Protein AF-0000000067236614 (afdb_homodimer)

Solvent-accessible surface area (backbone atoms only — not comparable to full-atom values): 15372 Å² total; per-residue (Å²): 97,71,50,80,50,70,49,79,26,74,25,31,48,69,51,41,41,55,56,67,68,37,45,83,54,34,64,77,44,27,78,29,53,40,44,60,69,72,64,86,72,79,78,45,62,68,39,66,42,36,35,36,41,26,36,70,87,52,90,60,66,47,76,43,67,26,26,29,64,39,62,35,83,87,67,36,32,42,28,33,40,35,52,47,92,83,31,67,75,48,30,26,34,41,38,39,39,36,49,42,75,74,49,85,52,22,19,35,39,42,38,36,32,42,41,42,56,42,51,64,60,40,49,52,49,48,51,54,31,43,51,52,22,51,53,48,40,52,53,20,50,35,51,52,29,51,63,59,122,97,71,50,82,49,69,50,78,28,72,26,31,47,69,52,43,42,55,57,68,69,37,45,82,55,33,64,77,44,28,80,29,54,39,44,61,69,69,63,85,73,80,76,45,63,69,41,66,40,36,35,36,42,27,37,72,87,52,90,61,66,46,76,44,67,26,27,29,64,39,61,34,82,86,67,36,33,42,28,34,38,36,53,47,92,84,30,66,76,48,29,26,35,41,38,38,40,36,50,41,76,74,48,84,52,22,19,34,40,42,39,37,31,42,40,43,56,43,50,65,61,42,49,53,48,47,51,54,31,44,51,51,23,51,52,49,39,52,52,20,49,36,52,54,31,52,62,58,122

Secondary structure (DSSP, 8-state):
-EEEEEEEESS-HHHHHHHHT-GGGGGGT-SSEEE-SPPSSS--TT-B--EEE--TT-SSPEEE-PEEEEEETTTTEEEEEEEETTEEEEEEEEEEEEEEEEETTEEEEEEEEEEES-HHHHHHHHHHHHHHHHHHHHHHHHHHHHH--/-EEEEEEEESS-HHHHHHHHT-GGGGGGT-SSEEE-SPPSSS--TT-B--EEE--TT-SSPEEE--EEEEEETTTTEEEEEEESTT-TTT-EEEEEEEEEEEETTEEEEEEEEEEES-HHHHHHHHHHHHHHHHHHHHHHHHHHHHH--

Radius of gyration: 26.62 Å; Cα contacts (8 Å, |Δi|>4): 635; chains: 2; bounding box: 29×80×50 Å

Sequence (298 aa):
MALRTQIEIEAPIDRVWGVMSDLPNWSNFNSFLKVDPLPAGPLKPGQSLDVSFKPPGAKSATKMQPKVVAFEPGSKELRWRGKLFNTDLFFVGEHFFQLKEMGPKKTLLLHGEDFKGCLVPLLGGMLKDTEKGFLDFNQGLKRAAEQQKMALRTQIEIEAPIDRVWGVMSDLPNWSNFNSFLKVDPLPAGPLKPGQSLDVSFKPPGAKSATKMQPKVVAFEPGSKELRWRGKLFNTDLFFVGEHFFQLKEMGPKKTLLLHGEDFKGCLVPLLGGMLKDTEKGFLDFNQGLKRAAEQQK

Nearest PDB structures (foldseek):
  3nr4-assembly1_B  TM=6.882E-01  e=1.835E-04  Arabidopsis thaliana
  4ryv-assembly1_A  TM=5.231E-01  e=1.179E-04  Lupinus luteus
  6v8l-assembly2_B  TM=5.082E-01  e=3.904E-05  Arachis hypogaea
  6v8h-assembly1_A  TM=5.520E-01  e=2.557E-04  Arachis hypogaea
  6v8j-assembly4_D  TM=5.089E-01  e=5.544E-04  Arachis hypogaea

InterPro domains:
  IPR019587 Polyketide cyclase/dehydrase [PF10604] (4-86)
  IPR023393 START-like domain superfamily [G3DSA:3.30.530.20] (1-147)

Structure (mmCIF, N/CA/C/O backbone):
data_AF-0000000067236614-model_v1
#
loop_
_entity.id
_entity.type
_entity.pdbx_description
1 polymer 'SRPBCC domain-containing protein'
#
loop_
_atom_site.group_PDB
_atom_site.id
_atom_site.type_symbol
_atom_site.label_atom_id
_atom_site.label_alt_id
_atom_site.label_comp_id
_atom_site.label_asym_id
_atom_site.label_entity_id
_atom_site.label_seq_id
_atom_site.pdbx_PDB_ins_code
_atom_site.Cartn_x
_atom_site.Cartn_y
_atom_site.Cartn_z
_atom_site.occupancy
_atom_site.B_iso_or_equiv
_atom_site.auth_seq_id
_atom_site.auth_comp_id
_atom_site.auth_asym_id
_atom_site.auth_atom_id
_atom_site.pdbx_PDB_model_num
ATOM 1 N N . MET A 1 1 ? 0.082 13 -5.785 1 73.75 1 MET A N 1
ATOM 2 C CA . MET A 1 1 ? -1.222 13.234 -5.172 1 73.75 1 MET A CA 1
ATOM 3 C C . MET A 1 1 ? -1.108 14.227 -4.023 1 73.75 1 MET A C 1
ATOM 5 O O . MET A 1 1 ? -0.026 14.422 -3.469 1 73.75 1 MET A O 1
ATOM 9 N N . ALA A 1 2 ? -2.133 15.078 -3.811 1 83.5 2 ALA A N 1
ATOM 10 C CA . ALA A 1 2 ? -2.035 16.109 -2.777 1 83.5 2 ALA A CA 1
ATOM 11 C C . ALA A 1 2 ? -3.375 16.312 -2.074 1 83.5 2 ALA A C 1
ATOM 13 O O . ALA A 1 2 ? -4.434 16.094 -2.672 1 83.5 2 ALA A O 1
ATOM 14 N N . LEU A 1 3 ? -3.285 16.531 -0.832 1 89.06 3 LEU A N 1
ATOM 15 C CA . LEU A 1 3 ? -4.406 17.031 -0.047 1 89.06 3 LEU A CA 1
ATOM 16 C C . LEU A 1 3 ? -4.207 18.5 0.308 1 89.06 3 LEU A C 1
ATOM 18 O O . LEU A 1 3 ? -3.1 18.906 0.661 1 89.06 3 LEU A O 1
ATOM 22 N N . ARG A 1 4 ? -5.211 19.297 0.056 1 95.06 4 ARG A N 1
ATOM 23 C CA . ARG A 1 4 ? -5.18 20.719 0.388 1 95.06 4 ARG A CA 1
ATOM 24 C C . ARG A 1 4 ? -6.438 21.141 1.142 1 95.06 4 ARG A C 1
ATOM 26 O O . ARG A 1 4 ? -7.555 20.859 0.696 1 95.06 4 ARG A O 1
ATOM 33 N N . THR A 1 5 ? -6.254 21.719 2.277 1 96 5 THR A N 1
ATOM 34 C CA . THR A 1 5 ? -7.34 22.312 3.045 1 96 5 THR A CA 1
ATOM 35 C C . THR A 1 5 ? -6.949 23.703 3.531 1 96 5 THR A C 1
ATOM 37 O O . THR A 1 5 ? -5.777 24.094 3.471 1 96 5 THR A O 1
ATOM 40 N N . GLN A 1 6 ? -7.934 24.5 3.896 1 97.75 6 GLN A N 1
ATOM 41 C CA . GLN A 1 6 ? -7.68 25.812 4.492 1 97.75 6 GLN A CA 1
ATOM 42 C C . GLN A 1 6 ? -8.844 26.234 5.383 1 97.75 6 GLN A C 1
ATOM 44 O O . GLN A 1 6 ? -9.953 25.719 5.262 1 97.75 6 GLN A O 1
ATOM 49 N N . ILE A 1 7 ? -8.578 27.125 6.27 1 98 7 ILE A N 1
ATOM 50 C CA . ILE A 1 7 ? -9.625 27.672 7.121 1 98 7 ILE A CA 1
ATOM 51 C C . ILE A 1 7 ? -9.227 29.078 7.578 1 98 7 ILE A C 1
ATOM 53 O O . ILE A 1 7 ? -8.055 29.328 7.867 1 98 7 ILE A O 1
ATOM 57 N N . GLU A 1 8 ? -10.125 29.969 7.59 1 97.88 8 GLU A N 1
ATOM 58 C CA . GLU A 1 8 ? -9.922 31.281 8.172 1 97.88 8 GLU A CA 1
ATOM 59 C C . GLU A 1 8 ? -10.133 31.266 9.688 1 97.88 8 GLU A C 1
ATOM 61 O O . GLU A 1 8 ? -11.078 30.641 10.172 1 97.88 8 GLU A O 1
ATOM 66 N N . ILE A 1 9 ? -9.297 31.922 10.359 1 98.19 9 ILE A N 1
ATOM 67 C CA . ILE A 1 9 ? -9.328 31.984 11.82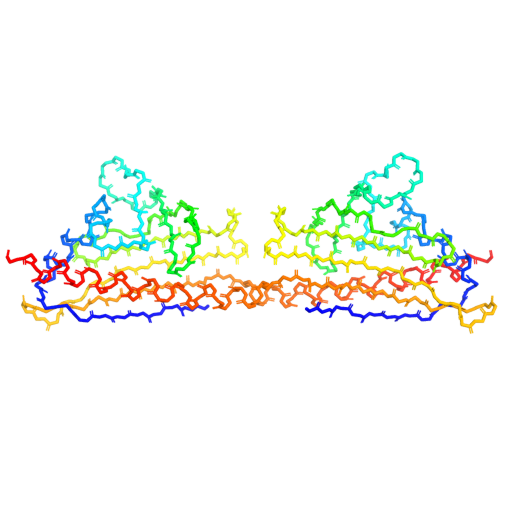 1 98.19 9 ILE A CA 1
ATOM 68 C C . ILE A 1 9 ? -9.422 33.438 12.266 1 98.19 9 ILE A C 1
ATOM 70 O O . ILE A 1 9 ? -8.594 34.281 11.875 1 98.19 9 ILE A O 1
ATOM 74 N N . GLU A 1 10 ? -10.352 33.75 13.117 1 98.12 10 GLU A N 1
ATOM 75 C CA . GLU A 1 10 ? -10.547 35.125 13.609 1 98.12 10 GLU A CA 1
ATOM 76 C C . GLU A 1 10 ? -9.648 35.406 14.805 1 98.12 10 GLU A C 1
ATOM 78 O O . GLU A 1 10 ? -10.141 35.625 15.914 1 98.12 10 GLU A O 1
ATOM 83 N N . ALA A 1 11 ? -8.375 35.438 14.555 1 98.25 11 ALA A N 1
ATOM 84 C CA . ALA A 1 11 ? -7.324 35.75 15.523 1 98.25 11 ALA A CA 1
ATOM 85 C C . ALA A 1 11 ? -6.059 36.219 14.82 1 98.25 11 ALA A C 1
ATOM 87 O O . ALA A 1 11 ? -5.797 35.844 13.68 1 98.25 11 ALA A O 1
ATOM 88 N N . PRO A 1 12 ? -5.309 37.188 15.578 1 97.75 12 PRO A N 1
ATOM 89 C CA . PRO A 1 12 ? -4.039 37.625 14.984 1 97.75 12 PRO A CA 1
ATOM 90 C C . PRO A 1 12 ? -3.09 36.469 14.703 1 97.75 12 PRO A C 1
ATOM 92 O O . PRO A 1 12 ? -3.088 35.469 15.438 1 97.75 12 PRO A O 1
ATOM 95 N N . ILE A 1 13 ? -2.322 36.562 13.648 1 97.75 13 ILE A N 1
ATOM 96 C CA . ILE A 1 13 ? -1.473 35.469 13.156 1 97.75 13 ILE A CA 1
ATOM 97 C C . ILE A 1 13 ? -0.532 35.031 14.273 1 97.75 13 ILE A C 1
ATOM 99 O O . ILE A 1 13 ? -0.218 33.844 14.383 1 97.75 13 ILE A O 1
ATOM 103 N N . ASP A 1 14 ? -0.037 35.969 15.117 1 97.06 14 ASP A N 1
ATOM 104 C CA . ASP A 1 14 ? 0.895 35.594 16.172 1 97.06 14 ASP A CA 1
ATOM 105 C C . ASP A 1 14 ? 0.221 34.688 17.219 1 97.06 14 ASP A C 1
ATOM 107 O O . ASP A 1 14 ? 0.854 33.781 17.766 1 97.06 14 ASP A O 1
ATOM 111 N N . ARG A 1 15 ? -1.036 34.938 17.484 1 97.25 15 ARG A N 1
ATOM 112 C CA . ARG A 1 15 ? -1.778 34.062 18.406 1 97.25 15 ARG A CA 1
ATOM 113 C C . ARG A 1 15 ? -1.987 32.688 17.812 1 97.25 15 ARG A C 1
ATOM 115 O O . ARG A 1 15 ? -1.792 31.672 18.5 1 97.25 15 ARG A O 1
ATOM 122 N N . VAL A 1 16 ? -2.377 32.594 16.562 1 97.94 16 VAL A N 1
ATOM 123 C CA . VAL A 1 16 ? -2.582 31.328 15.891 1 97.94 16 VAL A CA 1
ATOM 124 C C . VAL A 1 16 ? -1.278 30.531 15.883 1 97.94 16 VAL A C 1
ATOM 126 O O . VAL A 1 16 ? -1.269 29.344 16.203 1 97.94 16 VAL A O 1
ATOM 129 N N . TRP A 1 17 ? -0.196 31.188 15.57 1 97.38 17 TRP A N 1
ATOM 130 C CA . TRP A 1 17 ? 1.105 30.531 15.562 1 97.38 17 TRP A CA 1
ATOM 131 C C . TRP A 1 17 ? 1.472 30.031 16.953 1 97.38 17 TRP A C 1
ATOM 133 O O . TRP A 1 17 ? 2.045 28.938 17.094 1 97.38 17 TRP A O 1
ATOM 143 N N . GLY A 1 18 ? 1.215 30.922 17.922 1 95.5 18 GLY A N 1
ATOM 144 C CA . GLY A 1 18 ? 1.491 30.531 19.297 1 95.5 18 GLY A CA 1
ATOM 145 C C . GLY A 1 18 ? 0.853 29.203 19.672 1 95.5 18 GLY A C 1
ATOM 146 O O . GLY A 1 18 ? 1.495 28.344 20.281 1 95.5 18 GLY A O 1
ATOM 147 N N . VAL A 1 19 ? -0.403 29 19.25 1 96.19 19 VAL A N 1
ATOM 148 C CA . VAL A 1 19 ? -1.11 27.75 19.516 1 96.19 19 VAL A CA 1
ATOM 149 C C . VAL A 1 19 ? -0.543 26.625 18.625 1 96.19 19 VAL A C 1
ATOM 151 O O . VAL A 1 19 ? -0.25 25.531 19.125 1 96.19 19 VAL A O 1
ATOM 154 N N . MET A 1 20 ? -0.315 26.891 17.391 1 95.19 20 MET A N 1
ATOM 155 C CA . MET A 1 20 ? 0.09 25.891 16.391 1 95.19 20 MET A CA 1
ATOM 156 C C . MET A 1 20 ? 1.508 25.406 16.672 1 95.19 20 MET A C 1
ATOM 158 O O . MET A 1 20 ? 1.822 24.234 16.422 1 95.19 20 MET A O 1
ATOM 162 N N . SER A 1 21 ? 2.344 26.266 17.172 1 93.19 21 SER A N 1
ATOM 163 C CA . SER A 1 21 ? 3.748 25.922 17.344 1 93.19 21 SER A CA 1
ATOM 164 C C . SER A 1 21 ? 3.98 25.25 18.703 1 93.19 21 SER A C 1
ATOM 166 O O . SER A 1 21 ? 5.078 24.75 18.969 1 93.19 21 SER A O 1
ATOM 168 N N . ASP A 1 22 ? 2.965 25.25 19.531 1 91.5 22 ASP A N 1
ATOM 169 C CA . ASP A 1 22 ? 3.062 24.578 20.812 1 91.5 22 ASP A CA 1
ATOM 170 C C . ASP A 1 22 ? 2.756 23.094 20.688 1 91.5 22 ASP A C 1
ATOM 172 O O . ASP A 1 22 ? 1.743 22.609 21.188 1 91.5 22 ASP A O 1
ATOM 176 N N . LEU A 1 23 ? 3.656 22.344 20.109 1 93.12 23 LEU A N 1
ATOM 177 C CA . LEU A 1 23 ? 3.463 20.969 19.672 1 93.12 23 LEU A CA 1
ATOM 178 C C . LEU A 1 23 ? 3.113 20.062 20.859 1 93.12 23 LEU A C 1
ATOM 180 O O . LEU A 1 23 ? 2.213 19.234 20.75 1 93.12 23 LEU A O 1
ATOM 184 N N . PRO A 1 24 ? 3.725 20.234 22.031 1 90.44 24 PRO A N 1
ATOM 185 C CA . PRO A 1 24 ? 3.408 19.328 23.156 1 90.44 24 PRO A CA 1
ATOM 186 C C . PRO A 1 24 ? 1.953 19.438 23.594 1 90.44 24 PRO A C 1
ATOM 188 O O . PRO A 1 24 ? 1.43 18.516 24.219 1 90.44 24 PRO A O 1
ATOM 191 N N . ASN A 1 25 ? 1.304 20.516 23.234 1 92.81 25 ASN A N 1
ATOM 192 C CA . ASN A 1 25 ? -0.051 20.734 23.719 1 92.81 25 ASN A CA 1
ATOM 193 C C . ASN A 1 25 ? -1.083 20.594 22.609 1 92.81 25 ASN A C 1
ATOM 195 O O . ASN A 1 25 ? -2.221 21.047 22.75 1 92.81 25 ASN A O 1
ATOM 199 N N . TRP A 1 26 ? -0.725 20.016 21.516 1 94.94 26 TRP A N 1
ATOM 200 C CA . TRP A 1 26 ? -1.634 19.828 20.391 1 94.94 26 TRP A CA 1
ATOM 201 C C . TRP A 1 26 ? -2.854 19 20.797 1 94.94 26 TRP A C 1
ATOM 203 O O . TRP A 1 26 ? -3.943 19.188 20.25 1 94.94 26 TRP A O 1
ATOM 213 N N . SER A 1 27 ? -2.736 18.125 21.781 1 93.19 27 SER A N 1
ATOM 214 C CA . SER A 1 27 ? -3.836 17.266 22.203 1 93.19 27 SER A CA 1
ATOM 215 C C . SER A 1 27 ? -4.949 18.078 22.875 1 93.19 27 SER A C 1
ATOM 217 O O . SER A 1 27 ? -6.062 17.578 23.031 1 93.19 27 SER A O 1
ATOM 219 N N . ASN A 1 28 ? -4.609 19.328 23.203 1 94.5 28 ASN A N 1
ATOM 220 C CA . ASN A 1 28 ? -5.609 20.188 23.828 1 94.5 28 ASN A CA 1
ATOM 221 C C . ASN A 1 28 ? -6.703 20.578 22.828 1 94.5 28 ASN A C 1
ATOM 223 O O . ASN A 1 28 ? -7.809 20.938 23.234 1 94.5 28 ASN A O 1
ATOM 227 N N . PHE A 1 29 ? -6.367 20.5 21.578 1 95.38 29 PHE A N 1
ATOM 228 C CA . PHE A 1 29 ? -7.379 21.031 20.672 1 95.38 29 PHE A CA 1
ATOM 229 C C . PHE A 1 29 ? -7.652 20.047 19.547 1 95.38 29 PHE A C 1
ATOM 231 O O . PHE A 1 29 ? -8.539 20.266 18.719 1 95.38 29 PHE A O 1
ATOM 238 N N . ASN A 1 30 ? -6.898 18.969 19.391 1 94.19 30 ASN A N 1
ATOM 239 C CA . ASN A 1 30 ? -7.176 18 18.344 1 94.19 30 ASN A CA 1
ATOM 240 C C . ASN A 1 30 ? -6.824 16.578 18.781 1 94.19 30 ASN A C 1
ATOM 242 O O . ASN A 1 30 ? -6.062 16.391 19.734 1 94.19 30 ASN A O 1
ATOM 246 N N . SER A 1 31 ? -7.422 15.594 18.078 1 92.31 31 SER A N 1
ATOM 247 C CA . SER A 1 31 ? -7.156 14.188 18.375 1 92.31 31 SER A CA 1
ATOM 248 C C . SER A 1 31 ? -6.527 13.484 17.172 1 92.31 31 SER A C 1
ATOM 250 O O . SER A 1 31 ? -6.305 12.266 17.203 1 92.31 31 SER A O 1
ATOM 252 N N . PHE A 1 32 ? -6.191 14.234 16.156 1 95.19 32 PHE A N 1
ATOM 253 C CA . PHE A 1 32 ? -5.691 13.672 14.906 1 95.19 32 PHE A CA 1
ATOM 254 C C . PHE A 1 32 ? -4.172 13.547 14.938 1 95.19 32 PHE A C 1
ATOM 256 O O . PHE A 1 32 ? -3.623 12.516 14.531 1 95.19 32 PHE A O 1
ATOM 263 N N . LEU A 1 33 ? -3.529 14.602 15.398 1 95.5 33 LEU A N 1
ATOM 264 C CA . LEU A 1 33 ? -2.072 14.664 15.422 1 95.5 33 LEU A CA 1
ATOM 265 C C . LEU A 1 33 ? -1.56 14.891 16.844 1 95.5 33 LEU A C 1
ATOM 267 O O . LEU A 1 33 ? -2.084 15.734 17.562 1 95.5 33 LEU A O 1
ATOM 271 N N . LYS A 1 34 ? -0.538 14.109 17.156 1 94.19 34 LYS A N 1
ATOM 272 C CA . LYS A 1 34 ? 0.185 14.289 18.422 1 94.19 34 LYS A CA 1
ATOM 273 C C . LYS A 1 34 ? 1.693 14.219 18.203 1 94.19 34 LYS A C 1
ATOM 275 O O . LYS A 1 34 ? 2.176 13.367 17.438 1 94.19 34 LYS A O 1
ATOM 280 N N . VAL A 1 35 ? 2.338 15.141 18.75 1 93.38 35 VAL A N 1
ATOM 281 C CA . VAL A 1 35 ? 3.797 15.102 18.734 1 93.38 35 VAL A CA 1
ATOM 282 C C . VAL A 1 35 ? 4.309 14.844 20.156 1 93.38 35 VAL A C 1
ATOM 284 O O . VAL A 1 35 ? 4.184 15.695 21.031 1 93.38 35 VAL A O 1
ATOM 287 N N . ASP A 1 36 ? 4.816 13.672 20.344 1 87.88 36 ASP A N 1
ATOM 288 C CA . ASP A 1 36 ? 5.285 13.305 21.672 1 87.88 36 ASP A CA 1
ATOM 289 C C . ASP A 1 36 ? 6.281 12.148 21.609 1 87.88 36 ASP A C 1
ATOM 291 O O . ASP A 1 36 ? 5.988 11.109 21.016 1 87.88 36 ASP A O 1
ATOM 295 N N . PRO A 1 37 ? 7.473 12.219 22.312 1 81.69 37 PRO A N 1
ATOM 296 C CA . PRO A 1 37 ? 8.039 13.375 23 1 81.69 37 PRO A CA 1
ATOM 297 C C . PRO A 1 37 ? 8.547 14.445 22.031 1 81.69 37 PRO A C 1
ATOM 299 O O . PRO A 1 37 ? 8.734 14.164 20.844 1 81.69 37 PRO A O 1
ATOM 302 N N . LEU A 1 38 ? 8.602 15.617 22.531 1 78.56 38 LEU A N 1
ATOM 303 C CA . LEU A 1 38 ? 9.281 16.656 21.766 1 78.56 38 LEU A CA 1
ATOM 304 C C . LEU A 1 38 ? 10.789 16.531 21.891 1 78.56 38 LEU A C 1
ATOM 306 O O . LEU A 1 38 ? 11.297 16.234 22.984 1 78.56 38 LEU A O 1
ATOM 310 N N . PRO A 1 39 ? 11.32 16.797 20.703 1 73.88 39 PRO A N 1
ATOM 311 C CA . PRO A 1 39 ? 12.773 16.859 20.844 1 73.88 39 PRO A CA 1
ATOM 312 C C . PRO A 1 39 ? 13.219 18 21.75 1 73.88 39 PRO A C 1
ATOM 314 O O . PRO A 1 39 ? 12.469 18.953 21.969 1 73.88 39 PRO A O 1
ATOM 317 N N . ALA A 1 40 ? 14.414 17.75 22.359 1 72.75 40 ALA A N 1
ATOM 318 C CA . ALA A 1 40 ? 15.008 18.797 23.203 1 72.75 40 ALA A CA 1
ATOM 319 C C . ALA A 1 40 ? 15.406 20.016 22.375 1 72.75 40 ALA A C 1
ATOM 321 O O . ALA A 1 40 ? 15.953 19.875 21.281 1 72.75 40 ALA A O 1
ATOM 322 N N . GLY A 1 41 ? 15.023 21.219 22.797 1 72.56 41 GLY A N 1
ATOM 323 C CA . GLY A 1 41 ? 15.438 22.453 22.156 1 72.56 41 GLY A CA 1
ATOM 324 C C . GLY A 1 41 ? 14.516 22.891 21.047 1 72.56 41 GLY A C 1
ATOM 325 O O . GLY A 1 41 ? 13.445 22.297 20.844 1 72.56 41 GLY A O 1
ATOM 326 N N . PRO A 1 42 ? 14.938 23.953 20.328 1 78.38 42 PRO A N 1
ATOM 327 C CA . PRO A 1 42 ? 14.133 24.453 19.219 1 78.38 42 PRO A CA 1
ATOM 328 C C . PRO A 1 42 ? 14.133 23.5 18.016 1 78.38 42 PRO A C 1
ATOM 330 O O . PRO A 1 42 ? 15.148 22.859 17.734 1 78.38 42 PRO A O 1
ATOM 333 N N . LEU A 1 43 ? 12.984 23.406 17.391 1 86.44 43 LEU A N 1
ATOM 334 C CA . LEU A 1 43 ? 12.891 22.547 16.219 1 86.44 43 LEU A CA 1
ATOM 335 C C . LEU A 1 43 ? 13.734 23.094 15.078 1 86.44 43 LEU A C 1
ATOM 337 O O . LEU A 1 43 ? 13.734 24.297 14.82 1 86.44 43 LEU A O 1
ATOM 341 N N . LYS A 1 44 ? 14.539 22.234 14.531 1 88.12 44 LYS A N 1
ATOM 342 C CA . LYS A 1 44 ? 15.398 22.594 13.398 1 88.12 44 LYS A CA 1
ATOM 343 C C . LYS A 1 44 ? 15.188 21.656 12.227 1 88.12 44 LYS A C 1
ATOM 345 O O . LYS A 1 44 ? 14.867 20.469 12.414 1 88.12 44 LYS A O 1
ATOM 350 N N . PRO A 1 45 ? 15.391 22.266 11.039 1 91.75 45 PRO A N 1
ATOM 351 C CA . PRO A 1 45 ? 15.336 21.375 9.875 1 91.75 45 PRO A CA 1
ATOM 352 C C . PRO A 1 45 ? 16.25 20.156 10.023 1 91.75 45 PRO A C 1
ATOM 354 O O . PRO A 1 45 ? 17.359 20.281 10.531 1 91.75 45 PRO A O 1
ATOM 357 N N . GLY A 1 46 ? 15.68 19.031 9.641 1 91.62 46 GLY A N 1
ATOM 358 C CA . GLY A 1 46 ? 16.438 17.797 9.719 1 91.62 46 GLY A CA 1
ATOM 359 C C . GLY A 1 46 ? 16.156 17 10.969 1 91.62 46 GLY A C 1
ATOM 360 O O . GLY A 1 46 ? 16.453 15.797 11.016 1 91.62 46 GLY A O 1
ATOM 361 N N . GLN A 1 47 ? 15.648 17.625 11.945 1 91.25 47 GLN A N 1
ATOM 362 C CA . GLN A 1 47 ? 15.344 16.938 13.203 1 91.25 47 GLN A CA 1
ATOM 363 C C . GLN A 1 47 ? 14.164 15.984 13.039 1 91.25 47 GLN A C 1
ATOM 365 O O . GLN A 1 47 ? 13.195 16.297 12.352 1 91.25 47 GLN A O 1
ATOM 370 N N . SER A 1 48 ? 14.305 14.836 13.742 1 91.62 48 SER A N 1
ATOM 371 C CA . SER A 1 48 ? 13.203 13.875 13.727 1 91.62 48 SER A CA 1
ATOM 372 C C . SER A 1 48 ? 12.156 14.219 14.781 1 91.62 48 SER A C 1
ATOM 374 O O . SER A 1 48 ? 12.5 14.617 15.898 1 91.62 48 SER A O 1
ATOM 376 N N . LEU A 1 49 ? 10.922 14.062 14.352 1 93.06 49 LEU A N 1
ATOM 377 C CA . LEU A 1 49 ? 9.812 14.188 15.289 1 93.06 49 LEU A CA 1
ATOM 378 C C . LEU A 1 49 ? 9.156 12.828 15.539 1 93.06 49 LEU A C 1
ATOM 380 O O . LEU A 1 49 ? 9.227 11.938 14.695 1 93.06 49 LEU A O 1
ATOM 384 N N . ASP A 1 50 ? 8.656 12.648 16.734 1 92.38 50 ASP A N 1
ATOM 385 C CA . ASP A 1 50 ? 7.77 11.523 17.016 1 92.38 50 ASP A CA 1
ATOM 386 C C . ASP A 1 50 ? 6.301 11.945 16.906 1 92.38 50 ASP A C 1
ATOM 388 O O . ASP A 1 50 ? 5.777 12.625 17.781 1 92.38 50 ASP A O 1
ATOM 392 N N . VAL A 1 51 ? 5.703 11.484 15.797 1 92.44 51 VAL A N 1
ATOM 393 C CA . VAL A 1 51 ? 4.344 11.938 15.508 1 92.44 51 VAL A CA 1
ATOM 394 C C . VAL A 1 51 ? 3.393 10.742 15.508 1 92.44 51 VAL A C 1
ATOM 396 O O . VAL A 1 51 ? 3.723 9.68 14.977 1 92.44 51 VAL A O 1
ATOM 399 N N . SER A 1 52 ? 2.303 10.906 16.172 1 91.75 52 SER A N 1
ATOM 400 C CA . SER A 1 52 ? 1.195 9.961 16.078 1 91.75 52 SER A CA 1
ATOM 401 C C . SER A 1 52 ? 0.048 10.523 15.25 1 91.75 52 SER A C 1
ATOM 403 O O . SER A 1 52 ? -0.384 11.656 15.469 1 91.75 52 SER A O 1
ATOM 405 N N . PHE A 1 53 ? -0.363 9.766 14.289 1 88.81 53 PHE A N 1
ATOM 406 C CA . PHE A 1 53 ? -1.48 10.086 13.414 1 88.81 53 PHE A CA 1
ATOM 407 C C . PHE A 1 53 ? -2.668 9.172 13.688 1 88.81 53 PHE A C 1
ATOM 409 O O . PHE A 1 53 ? -2.535 7.945 13.648 1 88.81 53 PHE A O 1
ATOM 416 N N . LYS A 1 54 ? -3.85 9.766 13.93 1 90.25 54 LYS A N 1
ATOM 417 C CA . LYS A 1 54 ? -5.059 8.969 14.141 1 90.25 54 LYS A CA 1
ATOM 418 C C . LYS A 1 54 ? -6.258 9.594 13.43 1 90.25 54 LYS A C 1
ATOM 420 O O . LYS A 1 54 ? -6.98 10.406 14.016 1 90.25 54 LYS A O 1
ATOM 425 N N . PRO A 1 55 ? -6.395 9.164 12.172 1 85.56 55 PRO A N 1
ATOM 426 C CA . PRO A 1 55 ? -7.586 9.656 11.469 1 85.56 55 PRO A CA 1
ATOM 427 C C . PRO A 1 55 ? -8.883 9.312 12.195 1 85.56 55 PRO A C 1
ATOM 429 O O . PRO A 1 55 ? -8.922 8.344 12.969 1 85.56 55 PRO A O 1
ATOM 432 N N . PRO A 1 56 ? -9.875 10.203 11.922 1 83.81 56 PRO A N 1
ATOM 433 C CA . PRO A 1 56 ? -11.156 9.906 12.562 1 83.81 56 PRO A CA 1
ATOM 434 C C . PRO A 1 56 ? -11.672 8.508 12.242 1 83.81 56 PRO A C 1
ATOM 436 O O . PRO A 1 56 ? -11.617 8.078 11.086 1 83.81 56 PRO A O 1
ATOM 439 N N . GLY A 1 57 ? -12.039 7.715 13.234 1 77.06 57 GLY A N 1
ATOM 440 C CA . GLY A 1 57 ? -12.602 6.387 13.031 1 77.06 57 GLY A CA 1
ATOM 441 C C . GLY A 1 57 ? -11.57 5.281 13.141 1 77.06 57 GLY A C 1
ATOM 442 O O . GLY A 1 57 ? -11.922 4.102 13.227 1 77.06 57 GLY A O 1
ATOM 443 N N . ALA A 1 58 ? -10.328 5.695 13.062 1 79.19 58 ALA A N 1
ATOM 444 C CA . ALA A 1 58 ? -9.281 4.688 13.195 1 79.19 58 ALA A CA 1
ATOM 445 C C . ALA A 1 58 ? -9.25 4.109 14.609 1 79.19 58 ALA A C 1
ATOM 447 O O . ALA A 1 58 ? -9.461 4.828 15.586 1 79.19 58 ALA A O 1
ATOM 448 N N . LYS A 1 59 ? -8.969 2.812 14.641 1 78.06 59 LYS A N 1
ATOM 449 C CA . LYS A 1 59 ? -8.914 2.131 15.93 1 78.06 59 LYS A CA 1
ATOM 450 C C . LYS A 1 59 ? -7.621 2.465 16.672 1 78.06 59 LYS A C 1
ATOM 452 O O . LYS A 1 59 ? -7.602 2.531 17.906 1 78.06 59 LYS A O 1
ATOM 457 N N . SER A 1 60 ? -6.605 2.584 15.992 1 84.75 60 SER A N 1
ATOM 458 C CA . SER A 1 60 ? -5.301 2.867 16.578 1 84.75 60 SER A CA 1
ATOM 459 C C . SER A 1 60 ? -4.559 3.943 15.797 1 84.75 60 SER A C 1
ATOM 461 O O . SER A 1 60 ? -4.879 4.199 14.633 1 84.75 60 SER A O 1
ATOM 463 N N . ALA A 1 61 ? -3.67 4.59 16.578 1 86.25 61 ALA A N 1
ATOM 464 C CA . ALA A 1 61 ? -2.838 5.605 15.93 1 86.25 61 ALA A CA 1
ATOM 465 C C . ALA A 1 61 ? -1.661 4.969 15.195 1 86.25 61 ALA A C 1
ATOM 467 O O . ALA A 1 61 ? -1.209 3.881 15.562 1 86.25 61 ALA A O 1
ATOM 468 N N . THR A 1 62 ? -1.295 5.562 14.125 1 81.5 62 THR A N 1
ATOM 469 C CA . THR A 1 62 ? -0.062 5.223 13.43 1 81.5 62 THR A CA 1
ATOM 470 C C . THR A 1 62 ? 1.079 6.137 13.859 1 81.5 62 THR A C 1
ATOM 472 O O . THR A 1 62 ? 0.926 7.359 13.883 1 81.5 62 THR A O 1
ATOM 475 N N . LYS A 1 63 ? 2.143 5.566 14.281 1 87.06 63 LYS A N 1
ATOM 476 C CA . LYS A 1 63 ? 3.307 6.352 14.688 1 87.06 63 LYS A CA 1
ATOM 477 C C . LYS A 1 63 ? 4.305 6.484 13.539 1 87.06 63 LYS A C 1
ATOM 479 O O . LYS A 1 63 ? 4.516 5.539 12.781 1 87.06 63 LYS A O 1
ATOM 484 N N . MET A 1 64 ? 4.855 7.641 13.445 1 86.31 64 MET A N 1
ATOM 485 C CA . MET A 1 64 ? 5.883 7.906 12.438 1 86.31 64 MET A CA 1
ATOM 486 C C . MET A 1 64 ? 6.953 8.844 12.984 1 86.31 64 MET A C 1
ATOM 488 O O . MET A 1 64 ? 6.742 9.5 14.008 1 86.31 64 MET A O 1
ATOM 492 N N . GLN A 1 65 ? 8.078 8.867 12.25 1 90.62 65 GLN A N 1
ATOM 493 C CA . GLN A 1 65 ? 9.164 9.766 12.633 1 90.62 65 GLN A CA 1
ATOM 494 C C . GLN A 1 65 ? 9.594 10.648 11.469 1 90.62 65 GLN A C 1
ATOM 496 O O . GLN A 1 65 ? 10.695 10.492 10.945 1 90.62 65 GLN A O 1
ATOM 501 N N . PRO A 1 66 ? 8.766 11.555 11.188 1 92.5 66 PRO A N 1
ATOM 502 C CA . PRO A 1 66 ? 9.133 12.453 10.094 1 92.5 66 PRO A CA 1
ATOM 503 C C . PRO A 1 66 ? 10.266 13.406 10.461 1 92.5 66 PRO A C 1
ATOM 505 O O . PRO A 1 66 ? 10.594 13.547 11.641 1 92.5 66 PRO A O 1
ATOM 508 N N . LYS A 1 67 ? 10.852 13.969 9.438 1 93 67 LYS A N 1
ATOM 509 C CA . LYS A 1 67 ? 11.891 14.977 9.625 1 93 67 LYS A CA 1
ATOM 510 C C . LYS A 1 67 ? 11.359 16.375 9.352 1 93 67 LYS A C 1
ATOM 512 O O . LYS A 1 67 ? 10.648 16.594 8.367 1 93 67 LYS A O 1
ATOM 517 N N . VAL A 1 68 ? 11.781 17.234 10.203 1 94.94 68 VAL A N 1
ATOM 518 C CA . VAL A 1 68 ? 11.398 18.625 10.023 1 94.94 68 VAL A CA 1
ATOM 519 C C . VAL A 1 68 ? 12.047 19.188 8.758 1 94.94 68 VAL A C 1
ATOM 521 O O . VAL A 1 68 ? 13.242 19 8.531 1 94.94 68 VAL A O 1
ATOM 524 N N . VAL A 1 69 ? 11.266 19.781 7.922 1 96 69 VAL A N 1
ATOM 525 C CA . VAL A 1 69 ? 11.75 20.453 6.727 1 96 69 VAL A CA 1
ATOM 526 C C . VAL A 1 69 ? 11.836 21.953 6.98 1 96 69 VAL A C 1
ATOM 528 O O . VAL A 1 69 ? 12.812 22.609 6.598 1 96 69 VAL A O 1
ATOM 531 N N . ALA A 1 70 ? 10.797 22.438 7.688 1 95.06 70 ALA A N 1
ATOM 532 C CA . ALA A 1 70 ? 10.742 23.859 8.039 1 95.06 70 ALA A CA 1
ATOM 533 C C . ALA A 1 70 ? 10 24.062 9.359 1 95.06 70 ALA A C 1
ATOM 535 O O . ALA A 1 70 ? 8.961 23.438 9.602 1 95.06 70 ALA A O 1
ATOM 536 N N . PHE A 1 71 ? 10.555 24.75 10.203 1 93.12 71 PHE A N 1
ATOM 537 C CA . PHE A 1 71 ? 9.93 25.375 11.367 1 93.12 71 PHE A CA 1
ATOM 538 C C . PHE A 1 71 ? 10.336 26.828 11.492 1 93.12 71 PHE A C 1
ATOM 540 O O . PHE A 1 71 ? 11.398 27.141 12.039 1 93.12 71 PHE A O 1
ATOM 547 N N . GLU A 1 72 ? 9.508 27.688 11 1 90.88 72 GLU A N 1
ATOM 548 C CA . GLU A 1 72 ? 9.875 29.094 10.844 1 90.88 72 GLU A CA 1
ATOM 549 C C . GLU A 1 72 ? 8.891 30.016 11.555 1 90.88 72 GLU A C 1
ATOM 551 O O . GLU A 1 72 ? 7.844 30.359 11.008 1 90.88 72 GLU A O 1
ATOM 556 N N . PRO A 1 73 ? 9.289 30.453 12.695 1 87.81 73 PRO A N 1
ATOM 557 C CA . PRO A 1 73 ? 8.406 31.391 13.398 1 87.81 73 PRO A CA 1
ATOM 558 C C . PRO A 1 73 ? 8.156 32.656 12.602 1 87.81 73 PRO A C 1
ATOM 560 O O . PRO A 1 73 ? 7.105 33.281 12.75 1 87.81 73 PRO A O 1
ATOM 563 N N . GLY A 1 74 ? 9.055 33.062 11.812 1 87.75 74 GLY A N 1
ATOM 564 C CA . GLY A 1 74 ? 8.906 34.281 11 1 87.75 74 GLY A CA 1
ATOM 565 C C . GLY A 1 74 ? 7.863 34.125 9.914 1 87.75 74 GLY A C 1
ATOM 566 O O . GLY A 1 74 ? 6.934 34.938 9.828 1 87.75 74 GLY A O 1
ATOM 567 N N . SER A 1 75 ? 7.957 33.094 9.164 1 88.62 75 SER A N 1
ATOM 568 C CA . SER A 1 75 ? 7.023 32.844 8.062 1 88.62 75 SER A CA 1
ATOM 569 C C . SER A 1 75 ? 5.824 32.031 8.523 1 88.62 75 SER A C 1
ATOM 571 O O . SER A 1 75 ? 4.887 31.812 7.746 1 88.62 75 SER A O 1
ATOM 573 N N . LYS A 1 76 ? 5.77 31.672 9.742 1 95.19 76 LYS A N 1
ATOM 574 C CA . LYS A 1 76 ? 4.684 30.922 10.367 1 95.19 76 LYS A CA 1
ATOM 575 C C . LYS A 1 76 ? 4.371 29.656 9.586 1 95.19 76 LYS A C 1
ATOM 577 O O . LYS A 1 76 ? 3.234 29.438 9.156 1 95.19 76 LYS A O 1
ATOM 582 N N . GLU A 1 77 ? 5.426 28.844 9.438 1 96.56 77 GLU A N 1
ATOM 583 C CA . GLU A 1 77 ? 5.289 27.594 8.695 1 96.56 77 GLU A CA 1
ATOM 584 C C . GLU A 1 77 ? 5.895 26.422 9.469 1 96.56 77 GLU A C 1
ATOM 586 O O . GLU A 1 77 ? 6.969 26.562 10.062 1 96.56 77 GLU A O 1
ATOM 591 N N . LEU A 1 78 ? 5.195 25.375 9.547 1 96.31 78 LEU A N 1
ATOM 592 C CA . LEU A 1 78 ? 5.691 24.062 9.953 1 96.31 78 LEU A CA 1
ATOM 593 C C . LEU A 1 78 ? 5.547 23.047 8.82 1 96.31 78 LEU A C 1
ATOM 595 O O . LEU A 1 78 ? 4.477 22.938 8.219 1 96.31 78 LEU A O 1
ATOM 599 N N . ARG A 1 79 ? 6.605 22.406 8.406 1 96.62 79 ARG A N 1
ATOM 600 C CA . ARG A 1 79 ? 6.633 21.391 7.352 1 96.62 79 ARG A CA 1
ATOM 601 C C . ARG A 1 79 ? 7.504 20.203 7.75 1 96.62 79 ARG A C 1
ATOM 603 O O . ARG A 1 79 ? 8.602 20.391 8.281 1 96.62 79 ARG A O 1
ATOM 610 N N . TRP A 1 80 ? 7 19.047 7.559 1 95.69 80 TRP A N 1
ATOM 611 C CA . TRP A 1 80 ? 7.797 17.859 7.809 1 95.69 80 TRP A CA 1
ATOM 612 C C . TRP A 1 80 ? 7.633 16.844 6.684 1 95.69 80 TRP A C 1
ATOM 614 O O . TRP A 1 80 ? 6.715 16.953 5.867 1 95.69 80 TRP A O 1
ATOM 624 N N . ARG A 1 81 ? 8.562 16 6.57 1 93.06 81 ARG A N 1
ATOM 625 C CA . ARG A 1 81 ? 8.594 14.945 5.555 1 93.06 81 ARG A CA 1
ATOM 626 C C . ARG A 1 81 ? 8.711 13.57 6.199 1 93.06 81 ARG A C 1
ATOM 628 O O . ARG A 1 81 ? 9.594 13.344 7.031 1 93.06 81 ARG A O 1
ATOM 635 N N . GLY A 1 82 ? 7.734 12.766 5.887 1 88.81 82 GLY A N 1
ATOM 636 C CA . GLY A 1 82 ? 7.742 11.414 6.422 1 88.81 82 GLY A CA 1
ATOM 637 C C . GLY A 1 82 ? 7.516 10.352 5.367 1 88.81 82 GLY A C 1
ATOM 638 O O . GLY A 1 82 ? 7.16 10.664 4.23 1 88.81 82 GLY A O 1
ATOM 639 N N . LYS A 1 83 ? 7.859 9.086 5.734 1 77.25 83 LYS A N 1
ATOM 640 C CA . LYS A 1 83 ? 7.688 7.918 4.879 1 77.25 83 LYS A CA 1
ATOM 641 C C . LYS A 1 83 ? 6.895 6.824 5.59 1 77.25 83 LYS A C 1
ATOM 643 O O . LYS A 1 83 ? 6.859 6.777 6.82 1 77.25 83 LYS A O 1
ATOM 648 N N . LEU A 1 84 ? 6.102 6.105 4.707 1 65.31 84 LEU A N 1
ATOM 649 C CA . LEU A 1 84 ? 5.434 4.93 5.254 1 65.31 84 LEU A CA 1
ATOM 650 C C . LEU A 1 84 ? 6.316 3.693 5.117 1 65.31 84 LEU A C 1
ATOM 652 O O . LEU A 1 84 ? 6.98 3.508 4.098 1 65.31 84 LEU A O 1
ATOM 656 N N . PHE A 1 85 ? 6.188 2.785 6.176 1 60.97 85 PHE A N 1
ATOM 657 C CA . PHE A 1 85 ? 6.871 1.497 6.23 1 60.97 85 PHE A CA 1
ATOM 658 C C . PHE A 1 85 ? 8.383 1.68 6.129 1 60.97 85 PHE A C 1
ATOM 660 O O . PHE A 1 85 ? 9.078 0.822 5.586 1 60.97 85 PHE A O 1
ATOM 667 N N . ASN A 1 86 ? 8.758 2.746 6.457 1 59.44 86 ASN A N 1
ATOM 668 C CA . ASN A 1 86 ? 10.172 3.096 6.547 1 59.44 86 ASN A CA 1
ATOM 669 C C . ASN A 1 86 ? 10.859 3.027 5.184 1 59.44 86 ASN A C 1
ATOM 671 O O . ASN A 1 86 ? 12.031 2.658 5.09 1 59.44 86 ASN A O 1
ATOM 675 N N . THR A 1 87 ? 10.148 3.029 4.18 1 57.06 87 THR A N 1
ATOM 676 C CA . THR A 1 87 ? 10.719 3.086 2.84 1 57.06 87 THR A CA 1
ATOM 677 C C . THR A 1 87 ? 10.148 4.266 2.057 1 57.06 87 THR A C 1
ATOM 679 O O . THR A 1 87 ? 9.008 4.68 2.293 1 57.06 87 THR A O 1
ATOM 682 N N . ASP A 1 88 ? 11.016 4.883 1.289 1 57.38 88 ASP A N 1
ATOM 683 C CA . ASP A 1 88 ? 10.562 5.984 0.444 1 57.38 88 ASP A CA 1
ATOM 684 C C . ASP A 1 88 ? 9.953 5.469 -0.854 1 57.38 88 ASP A C 1
ATOM 686 O O . ASP A 1 88 ? 9.477 6.254 -1.676 1 57.38 88 ASP A O 1
ATOM 690 N N . LEU A 1 89 ? 10.031 4.242 -0.929 1 57.34 89 LEU A N 1
ATOM 691 C CA . LEU A 1 89 ? 9.648 3.66 -2.211 1 57.34 89 LEU A CA 1
ATOM 692 C C . LEU A 1 89 ? 8.133 3.639 -2.365 1 57.34 89 LEU A C 1
ATOM 694 O O . LEU A 1 89 ? 7.613 3.783 -3.475 1 57.34 89 LEU A O 1
ATOM 698 N N . PHE A 1 90 ? 7.496 3.646 -1.108 1 61.12 90 PHE A N 1
ATOM 699 C CA . PHE A 1 90 ? 6.066 3.383 -1.23 1 61.12 90 PHE A CA 1
ATOM 700 C C . PHE A 1 90 ? 5.262 4.656 -1.011 1 61.12 90 PHE A C 1
ATOM 702 O O . PHE A 1 90 ? 4.344 4.957 -1.775 1 61.12 90 PHE A O 1
ATOM 709 N N . PHE A 1 91 ? 5.762 5.395 -0.017 1 68.62 91 PHE A N 1
ATOM 710 C CA . PHE A 1 91 ? 4.941 6.562 0.295 1 68.62 91 PHE A CA 1
ATOM 711 C C . PHE A 1 91 ? 5.75 7.602 1.062 1 68.62 91 PHE A C 1
ATOM 713 O O . PHE A 1 91 ? 6.328 7.297 2.109 1 68.62 91 PHE A O 1
ATOM 720 N N . VAL A 1 92 ? 6.062 8.688 0.332 1 78.56 92 VAL A N 1
ATOM 721 C CA . VAL A 1 92 ? 6.641 9.852 1.007 1 78.56 92 VAL A CA 1
ATOM 722 C C . VAL A 1 92 ? 5.625 10.992 1.037 1 78.56 92 VAL A C 1
ATOM 724 O O . VAL A 1 92 ? 5.027 11.32 0.013 1 78.56 92 VAL A O 1
ATOM 727 N N . GLY A 1 93 ? 5.434 11.477 2.178 1 87.69 93 GLY A N 1
ATOM 728 C CA . GLY A 1 93 ? 4.535 12.609 2.324 1 87.69 93 GLY A CA 1
ATOM 729 C C . GLY A 1 93 ? 5.203 13.828 2.926 1 87.69 93 GLY A C 1
ATOM 730 O O . GLY A 1 93 ? 6 13.711 3.859 1 87.69 93 GLY A O 1
ATOM 731 N N . GLU A 1 94 ? 5.09 14.922 2.26 1 92.44 94 GLU A N 1
ATOM 732 C CA . GLU A 1 94 ? 5.457 16.203 2.85 1 92.44 94 GLU A CA 1
ATOM 733 C C . GLU A 1 94 ? 4.223 16.953 3.354 1 92.44 94 GLU A C 1
ATOM 735 O O . GLU A 1 94 ? 3.383 17.375 2.561 1 92.44 94 GLU A O 1
ATOM 740 N N . HIS A 1 95 ? 4.133 17.016 4.652 1 95.5 95 HIS A N 1
ATOM 741 C CA . HIS A 1 95 ? 3.004 17.609 5.355 1 95.5 95 HIS A CA 1
ATOM 742 C C . HIS A 1 95 ? 3.336 19.016 5.832 1 95.5 95 HIS A C 1
ATOM 744 O O . HIS A 1 95 ? 4.41 19.25 6.387 1 95.5 95 HIS A O 1
ATOM 7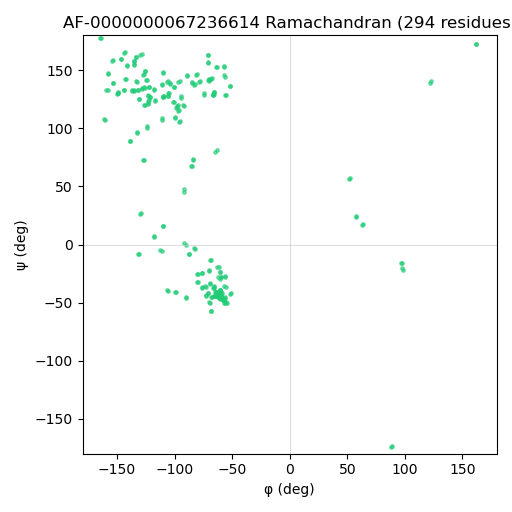50 N N . PHE A 1 96 ? 2.383 20.016 5.633 1 97.19 96 PHE A N 1
ATOM 751 C CA . PHE A 1 96 ? 2.729 21.375 6.012 1 97.19 96 PHE A CA 1
ATOM 752 C C . PHE A 1 96 ? 1.529 22.094 6.633 1 97.19 96 PHE A C 1
ATOM 754 O O . PHE A 1 96 ? 0.382 21.719 6.375 1 97.19 96 PHE A O 1
ATOM 761 N N . PHE A 1 97 ? 1.864 23.078 7.484 1 98 97 PHE A N 1
ATOM 762 C CA . PHE A 1 97 ? 0.999 24.109 8.039 1 98 97 PHE A CA 1
ATOM 763 C C . PHE A 1 97 ? 1.573 25.5 7.77 1 98 97 PHE A C 1
ATOM 765 O O . PHE A 1 97 ? 2.701 25.797 8.164 1 98 97 PHE A O 1
ATOM 772 N N . GLN A 1 98 ? 0.791 26.266 7.074 1 97.62 98 GLN A N 1
ATOM 773 C CA . GLN A 1 98 ? 1.232 27.625 6.773 1 97.62 98 GLN A CA 1
ATOM 774 C C . GLN A 1 98 ? 0.168 28.641 7.164 1 97.62 98 GLN A C 1
ATOM 776 O O . GLN A 1 98 ? -1.02 28.438 6.898 1 97.62 98 GLN A O 1
ATOM 781 N N . LEU A 1 99 ? 0.642 29.656 7.812 1 98.44 99 LEU A N 1
ATOM 782 C CA . LEU A 1 99 ? -0.26 30.75 8.172 1 98.44 99 LEU A CA 1
ATOM 783 C C . LEU A 1 99 ? -0.011 31.969 7.293 1 98.44 99 LEU A C 1
ATOM 785 O O . LEU A 1 99 ? 1.137 32.281 6.973 1 98.44 99 LEU A O 1
ATOM 789 N N . LYS A 1 100 ? -1.069 32.594 6.926 1 97.56 100 LYS A N 1
ATOM 790 C CA . LYS A 1 100 ? -1.036 33.875 6.211 1 97.56 100 LYS A CA 1
ATOM 791 C C . LYS A 1 100 ? -1.891 34.906 6.914 1 97.56 100 LYS A C 1
ATOM 793 O O . LYS A 1 100 ? -3.016 34.625 7.328 1 97.56 100 LYS A O 1
ATOM 798 N N . GLU A 1 101 ? -1.33 36.031 7.016 1 97.81 101 GLU A N 1
ATOM 799 C CA . GLU A 1 101 ? -2.088 37.125 7.598 1 97.81 101 GLU A CA 1
ATOM 800 C C . GLU A 1 101 ? -3.131 37.656 6.617 1 97.81 101 GLU A C 1
ATOM 802 O O . GLU A 1 101 ? -2.811 38 5.473 1 97.81 101 GLU A O 1
ATOM 807 N N . MET A 1 102 ? -4.383 37.781 7.09 1 96.94 102 MET A N 1
ATOM 808 C CA . MET A 1 102 ? -5.461 38.312 6.258 1 96.94 102 MET A CA 1
ATOM 809 C C . MET A 1 102 ? -5.938 39.656 6.777 1 96.94 102 MET A C 1
ATOM 811 O O . MET A 1 102 ? -6.77 40.312 6.148 1 96.94 102 MET A O 1
ATOM 815 N N . GLY A 1 103 ? -5.434 40.156 7.93 1 96.25 103 GLY A N 1
ATOM 816 C CA . GLY A 1 103 ? -5.754 41.344 8.688 1 96.25 103 GLY A CA 1
ATOM 817 C C . GLY A 1 103 ? -5.262 41.281 10.125 1 96.25 103 GLY A C 1
ATOM 818 O O . GLY A 1 103 ? -4.711 40.281 10.555 1 96.25 103 GLY A O 1
ATOM 819 N 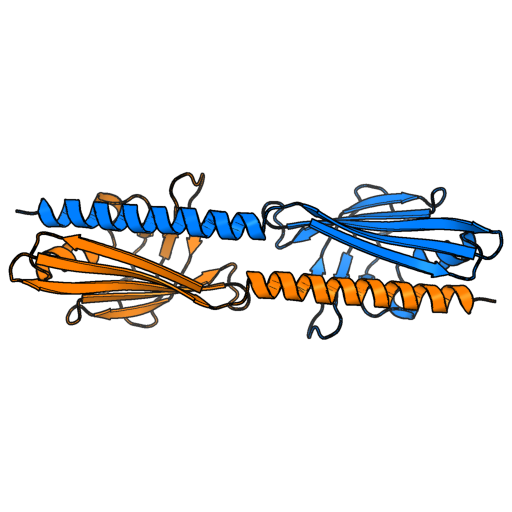N . PRO A 1 104 ? -5.395 42.375 10.797 1 96.38 104 PRO A N 1
ATOM 820 C CA . PRO A 1 104 ? -4.848 42.438 12.156 1 96.38 104 PRO A CA 1
ATOM 821 C C . PRO A 1 104 ? -5.473 41.406 13.094 1 96.38 104 PRO A C 1
ATOM 823 O O . PRO A 1 104 ? -4.863 41.031 14.102 1 96.38 104 PRO A O 1
ATOM 826 N N . LYS A 1 105 ? -6.68 40.938 12.781 1 97.56 105 LYS A N 1
ATOM 827 C CA . LYS A 1 105 ? -7.348 40 13.656 1 97.56 105 LYS A CA 1
ATOM 828 C C . LYS A 1 105 ? -7.863 38.781 12.859 1 97.56 105 LYS A C 1
ATOM 830 O O . LYS A 1 105 ? -8.898 38.219 13.195 1 97.56 105 LYS A O 1
ATOM 835 N N . LYS A 1 106 ? -7.246 38.5 11.797 1 97.62 106 LYS A N 1
ATOM 836 C CA . LYS A 1 106 ? -7.684 37.406 10.922 1 97.62 106 LYS A CA 1
ATOM 837 C C . LYS A 1 106 ? -6.488 36.688 10.297 1 97.62 106 LYS A C 1
ATOM 839 O O . LYS A 1 106 ? -5.555 37.344 9.82 1 97.62 106 LYS A O 1
ATOM 844 N N . THR A 1 107 ? -6.484 35.375 10.32 1 98.31 107 THR A N 1
ATOM 845 C CA . THR A 1 107 ? -5.402 34.562 9.82 1 98.31 107 THR A CA 1
ATOM 846 C C . THR A 1 107 ? -5.945 33.438 8.945 1 98.31 107 THR A C 1
ATOM 848 O O . THR A 1 107 ? -7 32.844 9.234 1 98.31 107 THR A O 1
ATOM 851 N N . LEU A 1 108 ? -5.258 33.125 7.852 1 98.19 108 LEU A N 1
ATOM 852 C CA . LEU A 1 108 ? -5.559 31.953 7.016 1 98.19 108 LEU A CA 1
ATOM 853 C C . LEU A 1 108 ? -4.598 30.812 7.305 1 98.19 108 LEU A C 1
ATOM 855 O O . LEU A 1 108 ? -3.379 30.984 7.277 1 98.19 108 LEU A O 1
ATOM 859 N N . LEU A 1 109 ? -5.133 29.688 7.684 1 98.56 109 LEU A N 1
ATOM 860 C CA . LEU A 1 109 ? -4.34 28.453 7.77 1 98.56 109 LEU A CA 1
ATOM 861 C C . LEU A 1 109 ? -4.414 27.672 6.469 1 98.56 109 LEU A C 1
ATOM 863 O O . LEU A 1 109 ? -5.5 27.312 6.016 1 98.56 109 LEU A O 1
ATOM 867 N N . LEU A 1 110 ? -3.312 27.453 5.809 1 97.56 110 LEU A N 1
ATOM 868 C CA . LEU A 1 110 ? -3.139 26.484 4.734 1 97.56 110 LEU A CA 1
ATOM 869 C C . LEU A 1 110 ? -2.543 25.172 5.266 1 97.56 110 LEU A C 1
ATOM 871 O O . LEU A 1 110 ? -1.461 25.188 5.855 1 97.56 110 LEU A O 1
ATOM 875 N N . HIS A 1 111 ? -3.289 24.125 5.184 1 98.19 111 HIS A N 1
ATOM 876 C CA . HIS A 1 111 ? -2.924 22.812 5.688 1 98.19 111 HIS A CA 1
ATOM 877 C C . HIS A 1 111 ? -2.975 21.766 4.578 1 98.19 111 HIS A C 1
ATOM 879 O O . HIS A 1 111 ? -4 21.609 3.91 1 98.19 111 HIS A O 1
ATOM 885 N N . GLY A 1 112 ? -1.848 21.062 4.355 1 95.88 112 GLY A N 1
ATOM 886 C CA . GLY A 1 112 ? -1.858 20.109 3.252 1 95.88 112 GLY A CA 1
ATOM 887 C C . GLY A 1 112 ? -0.719 19.109 3.314 1 95.88 112 GLY A C 1
ATOM 888 O O . GLY A 1 112 ? 0.063 19.109 4.27 1 95.88 112 GLY A O 1
ATOM 889 N N . GLU A 1 113 ? -0.728 18.25 2.4 1 93.19 113 GLU A N 1
ATOM 890 C CA . GLU A 1 113 ? 0.304 17.219 2.24 1 93.19 113 GLU A CA 1
ATOM 891 C C . GLU A 1 113 ? 0.49 16.859 0.771 1 93.19 113 GLU A C 1
ATOM 893 O O . GLU A 1 113 ? -0.485 16.734 0.027 1 93.19 113 GLU A O 1
ATOM 898 N N . ASP A 1 114 ? 1.688 16.859 0.374 1 88.12 114 ASP A N 1
ATOM 899 C CA . ASP A 1 114 ? 2.076 16.328 -0.931 1 88.12 114 ASP A CA 1
ATOM 900 C C . ASP A 1 114 ? 2.611 14.898 -0.811 1 88.12 114 ASP A C 1
ATOM 902 O O . ASP A 1 114 ? 3.535 14.641 -0.037 1 88.12 114 ASP A O 1
ATOM 906 N N . PHE A 1 115 ? 1.927 14.086 -1.439 1 79 115 PHE A N 1
ATOM 907 C CA . PHE A 1 115 ? 2.363 12.695 -1.45 1 79 115 PHE A CA 1
ATOM 908 C C . PHE A 1 115 ? 3.145 12.383 -2.721 1 79 115 PHE A C 1
ATOM 910 O O . PHE A 1 115 ? 2.768 12.82 -3.811 1 79 115 PHE A O 1
ATOM 917 N N . LYS A 1 116 ? 4.242 12.039 -2.402 1 68.62 116 LYS A N 1
ATOM 918 C CA . LYS A 1 116 ? 5.051 11.539 -3.512 1 68.62 116 LYS A CA 1
ATOM 919 C C . LYS A 1 116 ? 5.293 10.039 -3.383 1 68.62 116 LYS A C 1
ATOM 921 O O . LYS A 1 116 ? 5.488 9.531 -2.279 1 68.62 116 LYS A O 1
ATOM 926 N N . GLY A 1 117 ? 5.176 9.469 -4.484 1 61.28 117 GLY A N 1
ATOM 927 C CA . GLY A 1 117 ? 5.375 8.031 -4.547 1 61.28 117 GLY A CA 1
ATOM 928 C C . GLY A 1 117 ? 4.172 7.289 -5.102 1 61.28 117 GLY A C 1
ATOM 929 O O . GLY A 1 117 ? 3.115 7.883 -5.324 1 61.28 117 GLY A O 1
ATOM 930 N N . CYS A 1 118 ? 4.316 6.43 -5.789 1 54.47 118 CYS A N 1
ATOM 931 C CA . CYS A 1 118 ? 3.525 5.734 -6.801 1 54.47 118 CYS A CA 1
ATOM 932 C C . CYS A 1 118 ? 2.756 4.57 -6.188 1 54.47 118 CYS A C 1
ATOM 934 O O . CYS A 1 118 ? 2.717 3.48 -6.758 1 54.47 118 CYS A O 1
ATOM 936 N N . LEU A 1 119 ? 2.047 4.848 -4.898 1 57.06 119 LEU A N 1
ATOM 937 C CA . LEU A 1 119 ? 1.45 3.588 -4.469 1 57.06 119 LEU A CA 1
ATOM 938 C C . LEU A 1 119 ? 0.512 3.039 -5.539 1 57.06 119 LEU A C 1
ATOM 940 O O . LEU A 1 119 ? 0.563 1.852 -5.867 1 57.06 119 LEU A O 1
ATOM 944 N N . VAL A 1 120 ? -0.367 4.031 -6.031 1 57.03 120 VAL A N 1
ATOM 945 C CA . VAL A 1 120 ? -1.369 3.553 -6.977 1 57.03 120 VAL A CA 1
ATOM 946 C C . VAL A 1 120 ? -0.694 3.145 -8.281 1 57.03 120 VAL A C 1
ATOM 948 O O . VAL A 1 120 ? -0.915 2.039 -8.781 1 57.03 120 VAL A O 1
ATOM 951 N N . PRO A 1 121 ? -0.01 3.994 -8.891 1 58.88 121 PRO A N 1
ATOM 952 C CA . PRO A 1 121 ? 0.68 3.553 -10.102 1 58.88 121 PRO A CA 1
ATOM 953 C C . PRO A 1 121 ? 1.606 2.365 -9.859 1 58.88 121 PRO A C 1
ATOM 955 O O . PRO A 1 121 ? 1.742 1.494 -10.719 1 58.88 121 PRO A O 1
ATOM 958 N N . LEU A 1 122 ? 2.049 2.326 -8.656 1 62.81 122 LEU A N 1
ATOM 959 C CA . LEU A 1 122 ? 2.947 1.232 -8.312 1 62.81 122 LEU A CA 1
ATOM 960 C C . LEU A 1 122 ? 2.191 -0.091 -8.242 1 62.81 122 LEU A C 1
ATOM 962 O O . LEU A 1 122 ? 2.664 -1.108 -8.75 1 62.81 122 LEU A O 1
ATOM 966 N N . LEU A 1 123 ? 1.036 0.088 -7.637 1 65.25 123 LEU A N 1
ATOM 967 C CA . LEU A 1 123 ? 0.262 -1.146 -7.555 1 65.25 123 LEU A CA 1
ATOM 968 C C . LEU A 1 123 ? -0.148 -1.623 -8.945 1 65.25 123 LEU A C 1
ATOM 970 O O . LEU A 1 123 ? -0.113 -2.822 -9.227 1 65.25 123 LEU A O 1
ATOM 974 N N . GLY A 1 124 ? -0.61 -0.623 -9.734 1 68.19 124 GLY A N 1
ATOM 975 C CA . GLY A 1 124 ? -0.935 -0.964 -11.109 1 68.19 124 GLY A CA 1
ATOM 976 C C . GLY A 1 124 ? 0.241 -1.542 -11.875 1 68.19 124 GLY A C 1
ATOM 977 O O . GLY A 1 124 ? 0.1 -2.547 -12.57 1 68.19 124 GLY A O 1
ATOM 978 N N . GLY A 1 125 ? 1.291 -0.872 -11.75 1 72.25 125 GLY A N 1
ATOM 979 C CA . GLY A 1 125 ? 2.51 -1.364 -12.375 1 72.25 125 GLY A CA 1
ATOM 980 C C . GLY A 1 125 ? 2.939 -2.723 -11.852 1 72.25 125 GLY A C 1
ATOM 981 O O . GLY A 1 125 ? 3.316 -3.602 -12.633 1 72.25 125 GLY A O 1
ATOM 982 N N . MET A 1 126 ? 2.781 -2.904 -10.625 1 73.75 126 MET A N 1
ATOM 983 C CA . MET A 1 126 ? 3.125 -4.18 -10 1 73.75 126 MET A CA 1
ATOM 984 C C . MET A 1 126 ? 2.234 -5.301 -10.531 1 73.75 126 MET A C 1
ATOM 986 O O . MET A 1 126 ? 2.711 -6.406 -10.789 1 73.75 126 MET A O 1
ATOM 990 N N . LEU A 1 127 ? 0.945 -5.012 -10.625 1 77.25 127 LEU A N 1
ATOM 991 C CA . LEU A 1 127 ? 0.01 -6.016 -11.117 1 77.25 127 LEU A CA 1
ATOM 992 C C . LEU A 1 127 ? 0.31 -6.371 -12.562 1 77.25 127 LEU A C 1
ATOM 994 O O . LEU A 1 127 ? 0.246 -7.543 -12.945 1 77.25 127 LEU A O 1
ATOM 998 N N . LYS A 1 128 ? 0.586 -5.367 -13.359 1 83 128 LYS A N 1
ATOM 999 C CA . LYS A 1 128 ? 0.933 -5.609 -14.758 1 83 128 LYS A CA 1
ATOM 1000 C C . LYS A 1 128 ? 2.197 -6.453 -14.875 1 83 128 LYS A C 1
ATOM 1002 O O . LYS A 1 128 ? 2.252 -7.391 -15.672 1 83 128 LYS A O 1
ATOM 1007 N N . ASP A 1 129 ? 3.154 -6.102 -14.094 1 85.94 129 ASP A N 1
ATOM 1008 C CA . ASP A 1 129 ? 4.402 -6.855 -14.109 1 85.94 129 ASP A CA 1
ATOM 1009 C C . ASP A 1 129 ? 4.195 -8.281 -13.594 1 85.94 129 ASP A C 1
ATOM 1011 O O . ASP A 1 129 ? 4.805 -9.227 -14.102 1 85.94 129 ASP A O 1
ATOM 1015 N N . THR A 1 130 ? 3.365 -8.445 -12.602 1 87.31 130 THR A N 1
ATOM 1016 C CA . THR A 1 130 ? 3.035 -9.766 -12.078 1 87.31 130 THR A CA 1
ATOM 1017 C C . THR A 1 130 ? 2.354 -10.617 -13.148 1 87.31 130 THR A C 1
ATOM 1019 O O . THR A 1 130 ? 2.682 -11.789 -13.32 1 87.31 130 THR A O 1
ATOM 1022 N N . GLU A 1 131 ? 1.44 -10 -13.867 1 91.44 131 GLU A N 1
ATOM 1023 C CA . GLU A 1 131 ? 0.775 -10.711 -14.953 1 91.44 131 GLU A CA 1
ATOM 1024 C C . GLU A 1 131 ? 1.778 -11.188 -16 1 91.44 131 GLU A C 1
ATOM 1026 O O . GLU A 1 131 ? 1.695 -12.32 -16.484 1 91.44 131 GLU A O 1
ATOM 1031 N N . LYS A 1 132 ? 2.701 -10.336 -16.344 1 92.81 132 LYS A N 1
ATOM 1032 C CA . LYS A 1 132 ? 3.762 -10.742 -17.266 1 92.81 132 LYS A CA 1
ATOM 1033 C C . LYS A 1 132 ? 4.555 -11.914 -16.703 1 92.81 132 LYS A C 1
ATOM 1035 O O . LYS A 1 132 ? 4.922 -12.828 -17.453 1 92.81 132 LYS A O 1
ATOM 1040 N N . GLY A 1 133 ? 4.828 -11.852 -15.398 1 94.56 133 GLY A N 1
ATOM 1041 C CA . GLY A 1 133 ? 5.504 -12.961 -14.75 1 94.56 133 GLY A CA 1
ATOM 1042 C C . GLY A 1 133 ? 4.738 -14.266 -14.828 1 94.56 133 GLY A C 1
ATOM 1043 O O . GLY A 1 133 ? 5.32 -15.32 -15.078 1 94.56 133 GLY A O 1
ATOM 1044 N N . PHE A 1 134 ? 3.398 -14.172 -14.633 1 95.88 134 PHE A N 1
ATOM 1045 C CA . PHE A 1 134 ? 2.559 -15.359 -14.773 1 95.88 134 PHE A CA 1
ATOM 1046 C C . PHE A 1 134 ? 2.684 -15.945 -16.172 1 95.88 134 PHE A C 1
ATOM 1048 O O . PHE A 1 134 ? 2.873 -17.156 -16.328 1 95.88 134 PHE A O 1
ATOM 1055 N N . LEU A 1 135 ? 2.611 -15.117 -17.156 1 96 135 LEU A N 1
ATOM 1056 C CA . LEU A 1 135 ? 2.678 -15.57 -18.547 1 96 135 LEU A CA 1
ATOM 1057 C C . LEU A 1 135 ? 4.035 -16.203 -18.844 1 96 135 LEU A C 1
ATOM 1059 O O . LEU A 1 135 ? 4.113 -17.234 -19.5 1 96 135 LEU A O 1
ATOM 1063 N N . ASP A 1 136 ? 5.07 -15.578 -18.312 1 95.56 136 ASP A N 1
ATOM 1064 C CA . ASP A 1 136 ? 6.414 -16.125 -18.5 1 95.56 136 ASP A CA 1
ATOM 1065 C C . ASP A 1 136 ? 6.543 -17.5 -17.844 1 95.56 136 ASP A C 1
ATOM 1067 O O . ASP A 1 136 ? 7.145 -18.406 -18.406 1 95.56 136 ASP A O 1
ATOM 1071 N N . PHE A 1 137 ? 6.062 -17.656 -16.672 1 97.25 137 PHE A N 1
ATOM 1072 C CA . PHE A 1 137 ? 6.059 -18.953 -15.977 1 97.25 137 PHE A CA 1
ATOM 1073 C C . PHE A 1 137 ? 5.34 -20 -16.812 1 97.25 137 PHE A C 1
ATOM 1075 O O . PHE A 1 137 ? 5.855 -21.109 -17 1 97.25 137 PHE A O 1
ATOM 1082 N N . ASN A 1 138 ? 4.117 -19.625 -17.25 1 98 138 ASN A N 1
ATOM 1083 C CA . ASN A 1 138 ? 3.309 -20.547 -18.031 1 98 138 ASN A CA 1
ATOM 1084 C C . ASN A 1 138 ? 4.059 -21.031 -19.281 1 98 138 ASN A C 1
ATOM 1086 O O . ASN A 1 138 ? 4.066 -22.234 -19.562 1 98 138 ASN A O 1
ATOM 1090 N N . GLN A 1 139 ? 4.664 -20.094 -19.953 1 97.38 139 GLN A N 1
ATOM 1091 C CA . GLN A 1 139 ? 5.406 -20.438 -21.156 1 97.38 139 GLN A CA 1
ATOM 1092 C C . GLN A 1 139 ? 6.598 -21.328 -20.828 1 97.38 139 GLN A C 1
ATOM 1094 O O . GLN A 1 139 ? 6.91 -22.25 -21.594 1 97.38 139 GLN A O 1
ATOM 1099 N N . GLY A 1 140 ? 7.289 -21.047 -19.75 1 97.56 140 GLY A N 1
ATOM 1100 C CA . GLY A 1 140 ? 8.391 -21.891 -19.312 1 97.56 140 GLY A CA 1
ATOM 1101 C C . GLY A 1 140 ? 7.965 -23.297 -18.984 1 97.56 140 GLY A C 1
ATOM 1102 O O . GLY A 1 140 ? 8.617 -24.266 -19.391 1 97.56 140 GLY A O 1
ATOM 1103 N N . LEU A 1 141 ? 6.895 -23.453 -18.25 1 97.88 141 LEU A N 1
ATOM 1104 C CA . LEU A 1 141 ? 6.371 -24.766 -17.906 1 97.88 141 LEU A CA 1
ATOM 1105 C C . LEU A 1 141 ? 5.984 -25.531 -19.172 1 97.88 141 LEU A C 1
ATOM 1107 O O . LEU A 1 141 ? 6.266 -26.734 -19.281 1 97.88 141 LEU A O 1
ATOM 1111 N N . LYS A 1 142 ? 5.312 -24.797 -20.078 1 98.06 142 LYS A N 1
ATOM 1112 C CA . LYS A 1 142 ? 4.945 -25.391 -21.344 1 98.06 142 LYS A CA 1
ATOM 1113 C C . LYS A 1 142 ? 6.168 -25.969 -22.062 1 98.06 142 LYS A C 1
ATOM 1115 O O . LYS A 1 142 ? 6.172 -27.125 -22.469 1 98.06 142 LYS A O 1
ATOM 1120 N N . ARG A 1 143 ? 7.188 -25.188 -22.172 1 97.94 143 ARG A N 1
ATOM 1121 C CA . ARG A 1 143 ? 8.398 -25.609 -22.859 1 97.94 143 ARG A CA 1
ATOM 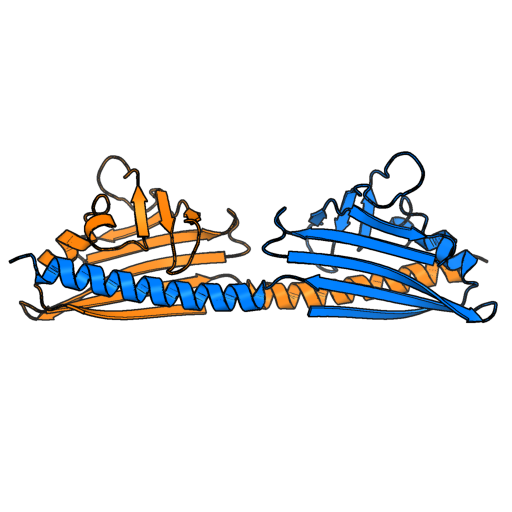1122 C C . ARG A 1 143 ? 9.016 -26.828 -22.156 1 97.94 143 ARG A C 1
ATOM 1124 O O . ARG A 1 143 ? 9.398 -27.797 -22.828 1 97.94 143 ARG A O 1
ATOM 1131 N N . ALA A 1 144 ? 9.086 -26.766 -20.906 1 97.81 144 ALA A N 1
ATOM 1132 C CA . ALA A 1 144 ? 9.695 -27.859 -20.141 1 97.81 144 ALA A CA 1
ATOM 1133 C C . ALA A 1 144 ? 8.891 -29.141 -20.297 1 97.81 144 ALA A C 1
ATOM 1135 O O . ALA A 1 144 ? 9.461 -30.219 -20.453 1 97.81 144 ALA A O 1
ATOM 1136 N N . ALA A 1 145 ? 7.609 -29.062 -20.25 1 97.69 145 ALA A N 1
ATOM 1137 C CA . ALA A 1 145 ? 6.742 -30.25 -20.297 1 97.69 145 ALA A CA 1
ATOM 1138 C C . ALA A 1 145 ? 6.695 -30.844 -21.688 1 97.69 145 ALA A C 1
ATOM 1140 O O . ALA A 1 145 ? 6.594 -32.062 -21.859 1 97.69 145 ALA A O 1
ATOM 1141 N N . GLU A 1 146 ? 6.734 -29.953 -22.703 1 97.56 146 GLU A N 1
ATOM 1142 C CA . GLU A 1 146 ? 6.621 -30.422 -24.094 1 97.56 146 GLU A CA 1
ATOM 1143 C C . GLU A 1 146 ? 7.953 -30.969 -24.594 1 97.56 146 GLU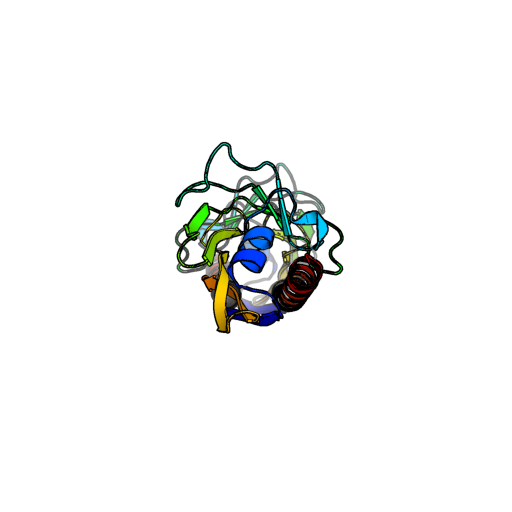 A C 1
ATOM 1145 O O . GLU A 1 146 ? 7.988 -31.734 -25.562 1 97.56 146 GLU A O 1
ATOM 1150 N N . GLN A 1 147 ? 9 -30.469 -23.984 1 91.88 147 GLN A N 1
ATOM 1151 C CA . GLN A 1 147 ? 10.32 -30.953 -24.375 1 91.88 147 GLN A CA 1
ATOM 1152 C C . GLN A 1 147 ? 10.641 -32.281 -23.734 1 91.88 147 GLN A C 1
ATOM 1154 O O . GLN A 1 147 ? 11.438 -33.062 -24.266 1 91.88 147 GLN A O 1
ATOM 1159 N N . GLN A 1 148 ? 10.109 -32.469 -22.531 1 79.06 148 GLN A N 1
ATOM 1160 C CA . GLN A 1 148 ? 10.336 -33.75 -21.875 1 79.06 148 GLN A CA 1
ATOM 1161 C C . GLN A 1 148 ? 9.672 -34.906 -22.656 1 79.06 148 GLN A C 1
ATOM 1163 O O . GLN A 1 148 ? 8.523 -34.781 -23.094 1 79.06 148 GLN A O 1
ATOM 1168 N N . LYS A 1 149 ? 10.352 -35.469 -23.875 1 58.09 149 LYS A N 1
ATOM 1169 C CA . LYS A 1 149 ? 9.898 -36.625 -24.641 1 58.09 149 LYS A CA 1
ATOM 1170 C C . LYS A 1 149 ? 9.711 -37.844 -23.734 1 58.09 149 LYS A C 1
ATOM 1172 O O . LYS A 1 149 ? 10.445 -38.031 -22.75 1 58.09 149 LYS A O 1
ATOM 1177 N N . MET B 1 1 ? -9.672 -8.062 -6.242 1 73.75 1 MET B N 1
ATOM 1178 C CA . MET B 1 1 ? -8.977 -8.008 -7.523 1 73.75 1 MET B CA 1
ATOM 1179 C C . MET B 1 1 ? -8.352 -9.359 -7.867 1 73.75 1 MET B C 1
ATOM 1181 O O . MET B 1 1 ? -8.125 -10.18 -6.98 1 73.75 1 MET B O 1
ATOM 1185 N N . ALA B 1 2 ? -8.328 -9.727 -9.164 1 83.44 2 ALA B N 1
ATOM 1186 C CA . ALA B 1 2 ? -7.824 -11.047 -9.531 1 83.44 2 ALA B CA 1
ATOM 1187 C C . ALA B 1 2 ? -7.027 -10.984 -10.836 1 83.44 2 ALA B C 1
ATOM 1189 O O . ALA B 1 2 ? -7.289 -10.141 -11.695 1 83.44 2 ALA B O 1
ATOM 1190 N N . LEU B 1 3 ? -6.008 -11.734 -10.867 1 88.94 3 LEU B N 1
ATOM 1191 C CA . LEU B 1 3 ? -5.297 -12.047 -12.102 1 88.94 3 LEU B CA 1
ATOM 1192 C C . LEU B 1 3 ? -5.598 -13.461 -12.562 1 88.94 3 LEU B C 1
ATOM 1194 O O . LEU B 1 3 ? -5.648 -14.391 -11.75 1 88.94 3 LEU B O 1
ATOM 1198 N N . ARG B 1 4 ? -5.945 -13.602 -13.82 1 95.12 4 ARG B N 1
ATOM 1199 C CA . ARG B 1 4 ? -6.219 -14.906 -14.414 1 95.12 4 ARG B CA 1
ATOM 1200 C C . ARG B 1 4 ? -5.473 -15.078 -15.734 1 95.12 4 ARG B C 1
ATOM 1202 O O . ARG B 1 4 ? -5.555 -14.219 -16.609 1 95.12 4 ARG B O 1
ATOM 1209 N N . THR B 1 5 ? -4.723 -16.125 -15.828 1 96 5 THR B N 1
ATOM 1210 C CA . THR B 1 5 ? -4.07 -16.516 -17.078 1 96 5 THR B CA 1
ATOM 1211 C C . THR B 1 5 ? -4.266 -18 -17.328 1 96 5 THR B C 1
ATOM 1213 O O . THR B 1 5 ? -4.691 -18.75 -16.438 1 96 5 THR B O 1
ATOM 1216 N N . GLN B 1 6 ? -4.07 -18.406 -18.562 1 97.69 6 GLN B N 1
ATOM 1217 C CA . GLN B 1 6 ? -4.109 -19.828 -18.906 1 97.69 6 GLN B CA 1
ATOM 1218 C C . GLN B 1 6 ? -3.268 -20.109 -20.156 1 97.69 6 GLN B C 1
ATOM 1220 O O . GLN B 1 6 ? -2.971 -19.203 -20.938 1 97.69 6 GLN B O 1
ATOM 1225 N N . ILE B 1 7 ? -2.875 -21.328 -20.297 1 98 7 ILE B N 1
ATOM 1226 C CA . ILE B 1 7 ? -2.141 -21.734 -21.484 1 98 7 ILE B CA 1
ATOM 1227 C C . ILE B 1 7 ? -2.363 -23.219 -21.75 1 98 7 ILE B C 1
ATOM 1229 O O . ILE B 1 7 ? -2.424 -24.016 -20.797 1 98 7 ILE B O 1
ATOM 1233 N N . GLU B 1 8 ? -2.543 -23.594 -22.953 1 97.94 8 GLU B N 1
ATOM 1234 C CA . GLU B 1 8 ? -2.588 -25 -23.344 1 97.94 8 GLU B CA 1
ATOM 1235 C C . GLU B 1 8 ? -1.183 -25.562 -23.547 1 97.94 8 GLU B C 1
ATOM 1237 O O . GLU B 1 8 ? -0.318 -24.906 -24.125 1 97.94 8 GLU B O 1
ATOM 1242 N N . ILE B 1 9 ? -0.988 -26.719 -23.078 1 98.19 9 ILE B N 1
ATOM 1243 C CA . ILE B 1 9 ? 0.296 -27.406 -23.141 1 98.19 9 ILE B CA 1
ATOM 1244 C C . ILE B 1 9 ? 0.13 -28.75 -23.859 1 98.19 9 ILE B C 1
ATOM 1246 O O . ILE B 1 9 ? -0.702 -29.578 -23.484 1 98.19 9 ILE B O 1
ATOM 1250 N N . GLU B 1 10 ? 0.94 -29 -24.844 1 98.12 10 GLU B N 1
ATOM 1251 C CA . GLU B 1 10 ? 0.875 -30.234 -25.609 1 98.12 10 GLU B CA 1
ATOM 1252 C C . GLU B 1 10 ? 1.668 -31.359 -24.938 1 98.12 10 GLU B C 1
ATOM 1254 O O . GLU B 1 10 ? 2.668 -31.828 -25.484 1 98.12 10 GLU B O 1
ATOM 1259 N N . ALA B 1 11 ? 1.186 -31.797 -23.797 1 98.25 11 ALA B N 1
ATOM 1260 C CA . ALA B 1 11 ? 1.739 -32.875 -23 1 98.25 11 ALA B CA 1
ATOM 1261 C C . ALA B 1 11 ? 0.685 -33.469 -22.062 1 98.25 11 ALA B C 1
ATOM 1263 O O . ALA B 1 11 ? -0.248 -32.75 -21.656 1 98.25 11 ALA B O 1
ATOM 1264 N N . PRO B 1 12 ? 0.841 -34.875 -21.828 1 97.75 12 PRO B N 1
ATOM 1265 C CA . PRO B 1 12 ? -0.096 -35.469 -20.859 1 97.75 12 PRO B CA 1
ATOM 1266 C C . PRO B 1 12 ? -0.058 -34.781 -19.5 1 97.75 12 PRO B C 1
ATOM 1268 O O . PRO B 1 12 ? 0.997 -34.281 -19.078 1 97.75 12 PRO B O 1
ATOM 1271 N N . ILE B 1 13 ? -1.188 -34.656 -18.828 1 97.75 13 ILE B N 1
ATOM 1272 C CA . ILE B 1 13 ? -1.352 -33.906 -17.594 1 97.75 13 ILE B CA 1
ATOM 1273 C C . ILE B 1 13 ? -0.345 -34.406 -16.562 1 97.75 13 ILE B C 1
ATOM 1275 O O . ILE B 1 13 ? 0.167 -33.625 -15.758 1 97.75 13 ILE B O 1
ATOM 1279 N N . ASP B 1 14 ? -0.053 -35.719 -16.531 1 97 14 ASP B N 1
ATOM 1280 C CA . ASP B 1 14 ? 0.876 -36.281 -15.539 1 97 14 ASP B CA 1
ATOM 1281 C C . ASP B 1 14 ? 2.289 -35.75 -15.766 1 97 14 ASP B C 1
ATOM 1283 O O . ASP B 1 14 ? 3.027 -35.5 -14.805 1 97 14 ASP B O 1
ATOM 1287 N N . ARG B 1 15 ? 2.682 -35.562 -17 1 97.25 15 ARG B N 1
ATOM 1288 C CA . ARG B 1 15 ? 3.984 -34.969 -17.312 1 97.25 15 ARG B CA 1
ATOM 1289 C C . ARG B 1 15 ? 4.047 -33.531 -16.891 1 97.25 15 ARG B C 1
ATOM 1291 O O . ARG B 1 15 ? 5.027 -33.094 -16.281 1 97.25 15 ARG B O 1
ATOM 1298 N N . VAL B 1 16 ? 3.016 -32.75 -17.188 1 97.94 16 VAL B N 1
ATOM 1299 C CA . VAL B 1 16 ? 2.969 -31.328 -16.812 1 97.94 16 VAL B CA 1
ATOM 1300 C C . VAL B 1 16 ? 3.035 -31.203 -15.297 1 97.94 16 VAL B C 1
ATOM 1302 O O . VAL B 1 16 ? 3.793 -30.391 -14.773 1 97.94 16 VAL B O 1
ATOM 1305 N N . TRP B 1 17 ? 2.297 -32.031 -14.594 1 97.31 17 TRP B N 1
ATOM 1306 C CA . TRP B 1 17 ? 2.309 -32 -13.141 1 97.31 17 TRP B CA 1
ATOM 1307 C C . TRP B 1 17 ? 3.691 -32.344 -12.602 1 97.31 17 TRP B C 1
ATOM 1309 O O . TRP B 1 17 ? 4.152 -31.766 -11.617 1 97.31 17 TRP B O 1
ATOM 1319 N N . GLY B 1 18 ? 4.246 -33.406 -13.234 1 95.56 18 GLY B N 1
ATOM 1320 C CA . GLY B 1 18 ? 5.586 -33.781 -12.82 1 95.56 18 GLY B CA 1
ATOM 1321 C C . GLY B 1 18 ? 6.57 -32.625 -12.82 1 95.56 18 GLY B C 1
ATOM 1322 O O . GLY B 1 18 ? 7.344 -32.469 -11.875 1 95.56 18 GLY B O 1
ATOM 1323 N N . VAL B 1 19 ? 6.508 -31.781 -13.852 1 96.19 19 VAL B N 1
ATOM 1324 C CA . VAL B 1 19 ? 7.379 -30.609 -13.945 1 96.19 19 VAL B CA 1
ATOM 1325 C C . VAL B 1 19 ? 6.93 -29.547 -12.945 1 96.19 19 VAL B C 1
ATOM 1327 O O . VAL B 1 19 ? 7.746 -29 -12.203 1 96.19 19 VAL B O 1
ATOM 1330 N N . MET B 1 20 ? 5.668 -29.297 -12.852 1 95.19 20 MET B N 1
ATOM 1331 C CA . MET B 1 20 ? 5.098 -28.219 -12.047 1 95.19 20 MET B CA 1
ATOM 1332 C C . MET B 1 20 ? 5.27 -28.5 -10.555 1 95.19 20 MET B C 1
ATOM 1334 O O . MET B 1 20 ? 5.453 -27.578 -9.766 1 95.19 20 MET B O 1
ATOM 1338 N N . SER B 1 21 ? 5.219 -29.75 -10.188 1 93.12 21 SER B N 1
ATOM 1339 C CA . SER B 1 21 ? 5.262 -30.094 -8.773 1 93.12 21 SER B CA 1
ATOM 1340 C C . SER B 1 21 ? 6.699 -30.25 -8.281 1 93.12 21 SER B C 1
ATOM 1342 O O . SER B 1 21 ? 6.938 -30.406 -7.086 1 93.12 21 SER B O 1
ATOM 1344 N N . ASP B 1 22 ? 7.625 -30.219 -9.203 1 91.5 22 ASP B N 1
ATOM 1345 C CA . ASP B 1 22 ? 9.039 -30.281 -8.828 1 91.5 22 ASP B CA 1
ATOM 1346 C C . ASP B 1 22 ? 9.562 -28.891 -8.453 1 91.5 22 ASP B C 1
ATOM 1348 O O . ASP B 1 22 ? 10.406 -28.328 -9.164 1 91.5 22 ASP B O 1
ATOM 1352 N N . LEU B 1 23 ? 9.188 -28.406 -7.32 1 93.19 23 LEU B N 1
ATOM 1353 C CA . LEU B 1 23 ? 9.383 -27.031 -6.891 1 93.19 23 LEU B CA 1
ATOM 1354 C C . LEU B 1 23 ? 10.867 -26.688 -6.82 1 93.19 23 LEU B C 1
ATOM 1356 O O . LEU B 1 23 ? 11.273 -25.609 -7.266 1 93.19 23 LEU B O 1
ATOM 1360 N N . PRO B 1 24 ? 11.758 -27.547 -6.34 1 90.38 24 PRO B N 1
ATOM 1361 C CA . PRO B 1 24 ? 13.172 -27.203 -6.242 1 90.38 24 PRO B CA 1
ATOM 1362 C C . PRO B 1 24 ? 13.805 -26.906 -7.602 1 90.38 24 PRO B C 1
ATOM 1364 O O . PRO B 1 24 ? 14.828 -26.219 -7.676 1 90.38 24 PRO B O 1
ATOM 1367 N N . ASN B 1 25 ? 13.156 -27.375 -8.664 1 92.88 25 ASN B N 1
ATOM 1368 C CA . ASN B 1 25 ? 13.766 -27.234 -9.977 1 92.88 25 ASN B CA 1
ATOM 1369 C C . ASN B 1 25 ? 13.016 -26.219 -10.844 1 92.88 25 ASN B C 1
ATOM 1371 O O . ASN B 1 25 ? 13.18 -26.203 -12.062 1 92.88 25 ASN B O 1
ATOM 1375 N N . TRP B 1 26 ? 12.195 -25.406 -10.242 1 95 26 TRP B N 1
ATOM 1376 C CA . TRP B 1 26 ? 11.43 -24.406 -10.969 1 95 26 TRP B CA 1
ATOM 1377 C C . TRP B 1 26 ? 12.352 -23.438 -11.711 1 95 26 TRP B C 1
ATOM 1379 O O . TRP B 1 26 ? 12 -22.922 -12.773 1 95 26 TRP B O 1
ATOM 1389 N N . SER B 1 27 ? 13.562 -23.219 -11.234 1 93.25 27 SER B N 1
ATOM 1390 C CA . SER B 1 27 ? 14.492 -22.266 -11.852 1 93.25 27 SER B CA 1
ATOM 1391 C C . SER B 1 27 ? 14.969 -22.781 -13.211 1 93.25 27 SER B C 1
ATOM 1393 O O . SER B 1 27 ? 15.523 -22.016 -14 1 93.25 27 SER B O 1
ATOM 1395 N N . ASN B 1 28 ? 14.703 -24.062 -13.461 1 94.5 28 ASN B N 1
ATOM 1396 C CA . ASN B 1 28 ? 15.094 -24.641 -14.742 1 94.5 28 ASN B CA 1
ATOM 1397 C C . ASN B 1 28 ? 14.258 -24.094 -15.883 1 94.5 28 ASN B C 1
ATOM 1399 O O . ASN B 1 28 ? 14.672 -24.125 -17.047 1 94.5 28 ASN B O 1
ATOM 1403 N N . PHE B 1 29 ? 13.102 -23.609 -15.539 1 95.44 29 PHE B N 1
ATOM 1404 C CA . PHE B 1 29 ? 12.258 -23.234 -16.672 1 95.44 29 PHE B CA 1
ATOM 1405 C C . PHE B 1 29 ? 11.688 -21.844 -16.484 1 95.44 29 PHE B C 1
ATOM 1407 O O . PHE B 1 29 ? 11.016 -21.312 -17.375 1 95.44 29 PHE B O 1
ATOM 1414 N N . ASN B 1 30 ? 11.844 -21.219 -15.328 1 94.19 30 ASN B N 1
ATOM 1415 C CA . ASN B 1 30 ? 11.344 -19.859 -15.148 1 94.19 30 ASN B CA 1
ATOM 1416 C C . ASN B 1 30 ? 12.242 -19.047 -14.219 1 94.19 30 ASN B C 1
ATOM 1418 O O . ASN B 1 30 ? 13.023 -19.609 -13.453 1 94.19 30 ASN B O 1
ATOM 1422 N N . SER B 1 31 ? 12.125 -17.688 -14.32 1 92.38 31 SER B N 1
ATOM 1423 C CA . SER B 1 31 ? 12.898 -16.781 -13.477 1 92.38 31 SER B CA 1
ATOM 1424 C C . SER B 1 31 ? 11.984 -15.938 -12.594 1 92.38 31 SER B C 1
ATOM 1426 O O . SER B 1 31 ? 12.461 -15.062 -11.867 1 92.38 31 SER B O 1
ATOM 1428 N N . PHE B 1 32 ? 10.703 -16.234 -12.617 1 95.19 32 PHE B N 1
ATOM 1429 C CA . PHE B 1 32 ? 9.719 -15.43 -11.914 1 95.19 32 PHE B CA 1
ATOM 1430 C C . PHE B 1 32 ? 9.516 -15.938 -10.492 1 95.19 32 PHE B C 1
ATOM 1432 O O . PHE B 1 32 ? 9.461 -15.148 -9.547 1 95.19 32 PHE B O 1
ATOM 1439 N N . LEU B 1 33 ? 9.383 -17.25 -10.383 1 95.44 33 LEU B N 1
ATOM 1440 C CA . LEU B 1 33 ? 9.109 -17.875 -9.094 1 95.44 33 LEU B CA 1
ATOM 1441 C C . LEU B 1 33 ? 10.195 -18.891 -8.742 1 95.44 33 LEU B C 1
ATOM 1443 O O . LEU B 1 33 ? 10.609 -19.688 -9.586 1 95.44 33 LEU B O 1
ATOM 1447 N N . LYS B 1 34 ? 10.602 -18.797 -7.477 1 94.19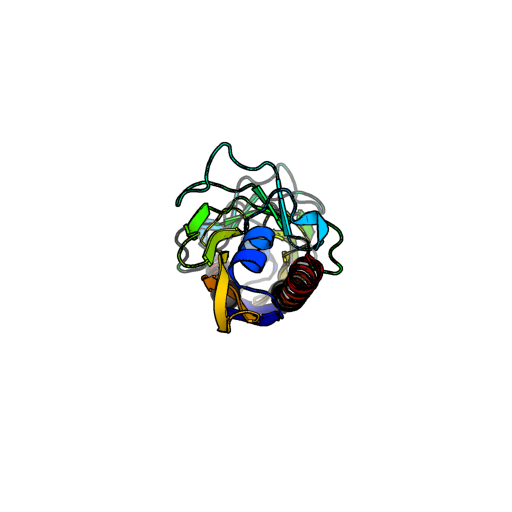 34 LYS B N 1
ATOM 1448 C CA . LYS B 1 34 ? 11.516 -19.781 -6.914 1 94.19 34 LYS B CA 1
ATOM 1449 C C . LYS B 1 34 ? 11.07 -20.219 -5.523 1 94.19 34 LYS B C 1
ATOM 1451 O O . LYS B 1 34 ? 10.641 -19.391 -4.715 1 94.19 34 LYS B O 1
ATOM 1456 N N . VAL B 1 35 ? 11.078 -21.469 -5.344 1 93.38 35 VAL B N 1
ATOM 1457 C CA . VAL B 1 35 ? 10.812 -22.016 -4.016 1 93.38 35 VAL B CA 1
ATOM 1458 C C . VAL B 1 35 ? 12.094 -22.641 -3.451 1 93.38 35 VAL B C 1
ATOM 1460 O O . VAL B 1 35 ? 12.555 -23.672 -3.943 1 93.38 35 VAL B O 1
ATOM 1463 N N . ASP B 1 36 ? 12.648 -21.953 -2.49 1 87.81 36 ASP B N 1
ATOM 1464 C CA . ASP B 1 36 ? 13.906 -22.438 -1.919 1 87.81 36 ASP B CA 1
ATOM 1465 C C . ASP B 1 36 ? 14.117 -21.875 -0.516 1 87.81 36 ASP B C 1
ATOM 1467 O O . ASP B 1 36 ? 14.062 -20.656 -0.316 1 87.81 36 ASP B O 1
ATOM 1471 N N . PRO B 1 37 ? 14.492 -22.719 0.501 1 81.69 37 PRO B N 1
ATOM 1472 C CA . PRO B 1 37 ? 14.539 -24.188 0.501 1 81.69 37 PRO B CA 1
ATOM 1473 C C . PRO B 1 37 ? 13.148 -24.812 0.501 1 81.69 37 PRO B C 1
ATOM 1475 O O . PRO B 1 37 ? 12.156 -24.141 0.797 1 81.69 37 PRO B O 1
ATOM 1478 N N . LEU B 1 38 ? 13.109 -26.016 0.044 1 78.62 38 LEU B N 1
ATOM 1479 C CA . LEU B 1 38 ? 11.883 -26.781 0.211 1 78.62 38 LEU B CA 1
ATOM 1480 C C . LEU B 1 38 ? 11.773 -27.344 1.625 1 78.62 38 LEU B C 1
ATOM 1482 O O . LEU B 1 38 ? 12.773 -27.781 2.201 1 78.62 38 LEU B O 1
ATOM 1486 N N . PRO B 1 39 ? 10.492 -27.219 2.008 1 73.62 39 PRO B N 1
ATOM 1487 C CA . PRO B 1 39 ? 10.336 -27.906 3.287 1 73.62 39 PRO B CA 1
ATOM 1488 C C . PRO B 1 39 ? 10.609 -29.406 3.182 1 73.62 39 PRO B C 1
ATOM 1490 O O . PRO B 1 39 ? 10.57 -29.969 2.082 1 73.62 39 PRO B O 1
ATOM 1493 N N . ALA B 1 40 ? 11.047 -29.938 4.348 1 72.81 40 ALA B N 1
ATOM 1494 C CA . ALA B 1 40 ? 11.273 -31.391 4.414 1 72.81 40 ALA B CA 1
ATOM 1495 C C . ALA B 1 40 ? 9.969 -32.156 4.258 1 72.81 40 ALA B C 1
ATOM 1497 O O . ALA B 1 40 ? 8.945 -31.781 4.832 1 72.81 40 ALA B O 1
ATOM 1498 N N . GLY B 1 41 ? 9.93 -33.188 3.369 1 72.38 41 GLY B N 1
ATOM 1499 C CA . GLY B 1 41 ? 8.781 -34.062 3.209 1 72.38 41 GLY B CA 1
ATOM 1500 C C . GLY B 1 41 ? 7.77 -33.531 2.203 1 72.38 41 GLY B C 1
ATOM 1501 O O . GLY B 1 41 ? 8.023 -32.562 1.508 1 72.38 41 GLY B O 1
ATOM 1502 N N . PRO B 1 42 ? 6.629 -34.25 2.125 1 78.25 42 PRO B N 1
ATOM 1503 C CA . PRO B 1 42 ? 5.57 -33.844 1.198 1 78.25 42 PRO B CA 1
ATOM 1504 C C . PRO B 1 42 ? 4.875 -32.562 1.622 1 78.25 42 PRO B C 1
ATOM 1506 O O . PRO B 1 42 ? 4.695 -32.312 2.818 1 78.25 42 PRO B O 1
ATOM 1509 N N . LEU B 1 43 ? 4.57 -31.734 0.642 1 86.5 43 LEU B N 1
ATOM 1510 C CA . LEU B 1 43 ? 3.879 -30.484 0.943 1 86.5 43 LEU B CA 1
ATOM 1511 C C . LEU B 1 43 ? 2.475 -30.766 1.476 1 86.5 43 LEU B C 1
ATOM 1513 O O . LEU B 1 43 ? 1.764 -31.625 0.951 1 86.5 43 LEU B O 1
ATOM 1517 N N . LYS B 1 44 ? 2.18 -30.141 2.586 1 88.19 44 LYS B N 1
ATOM 1518 C CA . LYS B 1 44 ? 0.864 -30.281 3.207 1 88.19 44 LYS B CA 1
ATOM 1519 C C . LYS B 1 44 ? 0.227 -28.906 3.441 1 88.19 44 LYS B C 1
ATOM 1521 O O . LYS B 1 44 ? 0.93 -27.922 3.662 1 88.19 44 LYS B O 1
ATOM 1526 N N . PRO B 1 45 ? -1.122 -28.969 3.363 1 91.81 45 PRO B N 1
ATOM 1527 C CA . PRO B 1 45 ? -1.796 -27.719 3.711 1 91.81 45 PRO B CA 1
ATOM 1528 C C . PRO B 1 45 ? -1.346 -27.156 5.059 1 91.81 45 PRO B C 1
ATOM 1530 O O . PRO B 1 45 ? -1.145 -27.922 6.008 1 91.81 45 PRO B O 1
ATOM 1533 N N . GLY B 1 46 ? -1.132 -25.859 5.031 1 91.69 46 GLY B N 1
ATOM 1534 C CA . GLY B 1 46 ? -0.714 -25.203 6.262 1 91.69 46 GLY B CA 1
ATOM 1535 C C . GLY B 1 46 ? 0.786 -24.984 6.344 1 91.69 46 GLY B C 1
ATOM 1536 O O . GLY B 1 46 ? 1.26 -24.156 7.125 1 91.69 46 GLY B O 1
ATOM 1537 N N . GLN B 1 47 ? 1.513 -25.734 5.605 1 91.31 47 GLN B N 1
ATOM 1538 C CA . GLN B 1 47 ? 2.969 -25.625 5.613 1 91.31 47 GLN B CA 1
ATOM 1539 C C . GLN B 1 47 ? 3.426 -24.312 4.977 1 91.31 47 GLN B C 1
ATOM 1541 O O . GLN B 1 47 ? 2.861 -23.875 3.971 1 91.31 47 GLN B O 1
ATOM 1546 N N . SER B 1 48 ? 4.496 -23.75 5.594 1 91.62 48 SER B N 1
ATOM 1547 C CA . SER B 1 48 ? 5.066 -22.547 5.023 1 91.62 48 SER B CA 1
ATOM 1548 C C . SER B 1 48 ? 6.066 -22.875 3.916 1 91.62 48 SER B C 1
ATOM 1550 O O . SER B 1 48 ? 6.836 -23.828 4.031 1 91.62 48 SER B O 1
ATOM 1552 N N . LEU B 1 49 ? 5.977 -22.062 2.893 1 93.06 49 LEU B N 1
ATOM 1553 C CA . LEU B 1 49 ? 6.973 -22.125 1.828 1 93.06 49 LEU B CA 1
ATOM 1554 C C . LEU B 1 49 ? 7.859 -20.891 1.83 1 93.06 49 LEU B C 1
ATOM 1556 O O . LEU B 1 49 ? 7.445 -19.828 2.287 1 93.06 49 LEU B O 1
ATOM 1560 N N . ASP B 1 50 ? 9.094 -21.062 1.43 1 92.44 50 ASP B N 1
ATOM 1561 C CA . ASP B 1 50 ? 9.969 -19.938 1.12 1 92.44 50 ASP B CA 1
ATOM 1562 C C . ASP B 1 50 ? 9.969 -19.641 -0.378 1 92.44 50 ASP B C 1
ATOM 1564 O O . ASP B 1 50 ? 10.586 -20.375 -1.159 1 92.44 50 ASP B O 1
ATOM 1568 N N . VAL B 1 51 ? 9.266 -18.547 -0.71 1 92.44 51 VAL B N 1
ATOM 1569 C CA . VAL B 1 51 ? 9.078 -18.25 -2.125 1 92.44 51 VAL B CA 1
ATOM 1570 C C . VAL B 1 51 ? 9.734 -16.906 -2.459 1 92.44 51 VAL B C 1
ATOM 1572 O O . VAL B 1 51 ? 9.617 -15.945 -1.692 1 92.44 51 VAL B O 1
ATOM 1575 N N . SER B 1 52 ? 10.461 -16.891 -3.521 1 91.69 52 SER B N 1
ATOM 1576 C CA . SER B 1 52 ? 10.969 -15.656 -4.102 1 91.69 52 SER B CA 1
ATOM 1577 C C . SER B 1 52 ? 10.211 -15.289 -5.375 1 91.69 52 SER B C 1
ATOM 1579 O O . SER B 1 52 ? 10.039 -16.125 -6.262 1 91.69 52 SER B O 1
ATOM 1581 N N . PHE B 1 53 ? 9.727 -14.078 -5.41 1 88.81 53 PHE B N 1
ATOM 1582 C CA . PHE B 1 53 ? 9.023 -13.508 -6.551 1 88.81 53 PHE B CA 1
ATOM 1583 C C . PHE B 1 53 ? 9.859 -12.43 -7.223 1 88.81 53 PHE B C 1
ATOM 1585 O O . PHE B 1 53 ? 10.312 -11.484 -6.566 1 88.81 53 PHE B O 1
ATOM 1592 N N . LYS B 1 54 ? 10.055 -12.562 -8.547 1 90.25 54 LYS B N 1
ATOM 1593 C CA . LYS B 1 54 ? 10.789 -11.539 -9.297 1 90.25 54 LYS B CA 1
ATOM 1594 C C . LYS B 1 54 ? 10.125 -11.258 -10.633 1 90.25 54 LYS B C 1
ATOM 1596 O O . LYS B 1 54 ? 10.461 -11.875 -11.648 1 90.25 54 LYS B O 1
ATOM 1601 N N . PRO B 1 55 ? 9.188 -10.297 -10.562 1 85.5 55 PRO B N 1
ATOM 1602 C CA . PRO B 1 55 ? 8.586 -9.914 -11.844 1 85.5 55 PRO B CA 1
ATOM 1603 C C . PRO B 1 55 ? 9.617 -9.438 -12.859 1 85.5 55 PRO B C 1
ATOM 1605 O O . PRO B 1 55 ? 10.695 -8.984 -12.484 1 85.5 55 PRO B O 1
ATOM 1608 N N . PRO B 1 56 ? 9.195 -9.641 -14.141 1 84.06 56 PRO B N 1
ATOM 1609 C CA . PRO B 1 56 ? 10.133 -9.18 -15.164 1 84.06 56 PRO B CA 1
ATOM 1610 C C . PRO B 1 56 ? 10.484 -7.703 -15.016 1 84.06 56 PRO B C 1
ATOM 1612 O O . PRO B 1 56 ? 9.609 -6.871 -14.773 1 84.06 56 PRO B O 1
ATOM 1615 N N . GLY B 1 57 ? 11.75 -7.355 -15 1 77.25 57 GLY B N 1
ATOM 1616 C CA . GLY B 1 57 ? 12.195 -5.973 -14.922 1 77.25 57 GLY B CA 1
ATOM 1617 C C . GLY B 1 57 ? 12.547 -5.539 -13.508 1 77.25 57 GLY B C 1
ATOM 1618 O O . GLY B 1 57 ? 13.156 -4.488 -13.312 1 77.25 57 GLY B O 1
ATOM 1619 N N . ALA B 1 58 ? 12.094 -6.344 -12.586 1 79.5 58 ALA B N 1
ATOM 1620 C CA . ALA B 1 58 ? 12.43 -6.008 -11.203 1 79.5 58 ALA B CA 1
ATOM 1621 C C . ALA B 1 58 ? 13.922 -6.176 -10.938 1 79.5 58 ALA B C 1
ATOM 1623 O O . ALA B 1 58 ? 14.547 -7.105 -11.453 1 79.5 58 ALA B O 1
ATOM 1624 N N . LYS B 1 59 ? 14.43 -5.258 -10.125 1 78.44 59 LYS B N 1
ATOM 1625 C CA . LYS B 1 59 ? 15.852 -5.297 -9.789 1 78.44 59 LYS B CA 1
ATOM 1626 C C . LYS B 1 59 ? 16.141 -6.402 -8.773 1 78.44 59 LYS B C 1
ATOM 1628 O O . LYS B 1 59 ? 17.219 -7.004 -8.797 1 78.44 59 LYS B O 1
ATOM 1633 N N . SER B 1 60 ? 15.297 -6.59 -7.902 1 84.38 60 SER B N 1
ATOM 1634 C CA . SER B 1 60 ? 15.469 -7.59 -6.855 1 84.38 60 SER B CA 1
ATOM 1635 C C . SER B 1 60 ? 14.195 -8.398 -6.648 1 84.38 60 SER B C 1
ATOM 1637 O O . SER B 1 60 ? 13.109 -7.969 -7.031 1 84.38 60 SER B O 1
ATOM 1639 N N . ALA B 1 61 ? 14.477 -9.617 -6.117 1 86.19 61 ALA B N 1
ATOM 1640 C CA . ALA B 1 61 ? 13.336 -10.484 -5.809 1 86.19 61 ALA B CA 1
ATOM 1641 C C . ALA B 1 61 ? 12.711 -10.109 -4.469 1 86.19 61 ALA B C 1
ATOM 1643 O O . ALA B 1 61 ? 13.391 -9.57 -3.59 1 86.19 61 ALA B O 1
ATOM 1644 N N . THR B 1 62 ? 11.438 -10.266 -4.41 1 81.44 62 THR B N 1
ATOM 1645 C CA . THR B 1 62 ? 10.719 -10.172 -3.146 1 81.44 62 THR B CA 1
ATOM 1646 C C . THR B 1 62 ? 10.539 -11.555 -2.523 1 81.44 62 THR B C 1
ATOM 1648 O O . THR B 1 62 ? 10.109 -12.492 -3.193 1 81.44 62 THR B O 1
ATOM 1651 N N . LYS B 1 63 ? 10.93 -11.68 -1.306 1 87.12 63 LYS B N 1
ATOM 1652 C CA . LYS B 1 63 ? 10.773 -12.945 -0.605 1 87.12 63 LYS B CA 1
ATOM 1653 C C . LYS B 1 63 ? 9.508 -12.953 0.253 1 87.12 63 LYS B C 1
ATOM 1655 O O . LYS B 1 63 ? 9.172 -11.945 0.877 1 87.12 63 LYS B O 1
ATOM 1660 N N . MET B 1 64 ? 8.859 -14.062 0.237 1 86.12 64 MET B N 1
ATOM 1661 C CA . MET B 1 64 ? 7.668 -14.242 1.061 1 86.12 64 MET B CA 1
ATOM 1662 C C . MET B 1 64 ? 7.59 -15.664 1.604 1 86.12 64 MET B C 1
ATOM 1664 O O . MET B 1 64 ? 8.281 -16.562 1.113 1 86.12 64 MET B O 1
ATOM 1668 N N . GLN B 1 65 ? 6.695 -15.805 2.607 1 90.56 65 GLN B N 1
ATOM 1669 C CA . GLN B 1 65 ? 6.484 -17.125 3.188 1 90.56 65 GLN B CA 1
ATOM 1670 C C . GLN B 1 65 ? 5.004 -17.5 3.197 1 90.56 65 GLN B C 1
ATOM 1672 O O . GLN B 1 65 ? 4.391 -17.594 4.262 1 90.56 65 GLN B O 1
ATOM 1677 N N . PRO B 1 66 ? 4.547 -17.781 2.051 1 92.44 66 PRO B N 1
ATOM 1678 C CA . PRO B 1 66 ? 3.135 -18.172 1.996 1 92.44 66 PRO B CA 1
ATOM 1679 C C . PRO B 1 66 ? 2.879 -19.547 2.598 1 92.44 66 PRO B C 1
ATOM 1681 O O . PRO B 1 66 ? 3.822 -20.312 2.824 1 92.44 66 PRO B O 1
ATOM 1684 N N . LYS B 1 67 ? 1.608 -19.781 2.887 1 92.94 67 LYS B N 1
ATOM 1685 C CA . LYS B 1 67 ? 1.188 -21.094 3.383 1 92.94 67 LYS B CA 1
ATOM 1686 C C . LYS B 1 67 ? 0.481 -21.891 2.293 1 92.94 67 LYS B C 1
ATOM 1688 O O . LYS B 1 67 ? -0.353 -21.344 1.562 1 92.94 67 LYS B O 1
ATOM 1693 N N . VAL B 1 68 ? 0.832 -23.125 2.301 1 94.94 68 VAL B N 1
ATOM 1694 C CA . VAL B 1 68 ? 0.186 -24.016 1.348 1 94.94 68 VAL B CA 1
ATOM 1695 C C . VAL B 1 68 ? -1.294 -24.156 1.696 1 94.94 68 VAL B C 1
ATOM 1697 O O . VAL B 1 68 ? -1.646 -24.391 2.855 1 94.94 68 VAL B O 1
ATOM 1700 N N . VAL B 1 69 ? -2.133 -23.953 0.732 1 96 69 VAL B N 1
ATOM 1701 C CA . VAL B 1 69 ? -3.568 -24.172 0.885 1 96 69 VAL B CA 1
ATOM 1702 C C . VAL B 1 69 ? -3.957 -25.531 0.299 1 96 69 VAL B C 1
ATOM 1704 O O . VAL B 1 69 ? -4.742 -26.266 0.896 1 96 69 VAL B O 1
ATOM 1707 N N . ALA B 1 70 ? -3.338 -25.812 -0.854 1 95.06 70 ALA B N 1
ATOM 1708 C CA . ALA B 1 70 ? -3.578 -27.094 -1.521 1 95.06 70 ALA B CA 1
ATOM 1709 C C . ALA B 1 70 ? -2.344 -27.547 -2.293 1 95.06 70 ALA B C 1
ATOM 1711 O O . ALA B 1 70 ? -1.68 -26.75 -2.949 1 95.06 70 ALA B O 1
ATOM 1712 N N . PHE B 1 71 ? -1.965 -28.703 -2.102 1 93.19 71 PHE B N 1
ATOM 1713 C CA . PHE B 1 71 ? -1.048 -29.469 -2.936 1 93.19 71 PHE B CA 1
ATOM 1714 C C . PHE B 1 71 ? -1.599 -30.875 -3.207 1 93.19 71 PHE B C 1
ATOM 1716 O O . PHE B 1 71 ? -1.436 -31.781 -2.389 1 93.19 71 PHE B O 1
ATOM 1723 N N . GLU B 1 72 ? -2.223 -31.016 -4.312 1 90.94 72 GLU B N 1
ATOM 1724 C CA . GLU B 1 72 ? -3 -32.219 -4.594 1 90.94 72 GLU B CA 1
ATOM 1725 C C . GLU B 1 72 ? -2.533 -32.875 -5.883 1 90.94 72 GLU B C 1
ATOM 1727 O O . GLU B 1 72 ? -2.975 -32.531 -6.973 1 90.94 72 GLU B O 1
ATOM 1732 N N . PRO B 1 73 ? -1.771 -33.906 -5.711 1 87.62 73 PRO B N 1
ATOM 1733 C CA . PRO B 1 73 ? -1.349 -34.625 -6.918 1 87.62 73 PRO B CA 1
ATOM 1734 C C . PRO B 1 73 ? -2.523 -35.219 -7.695 1 87.62 73 PRO B C 1
ATOM 1736 O O . PRO B 1 73 ? -2.438 -35.375 -8.914 1 87.62 73 PRO B O 1
ATOM 1739 N N . GLY B 1 74 ? -3.568 -35.531 -7.062 1 87.62 74 GLY B N 1
ATOM 1740 C CA . GLY B 1 74 ? -4.742 -36.094 -7.715 1 87.62 74 GLY B CA 1
ATOM 1741 C C . GLY B 1 74 ? -5.473 -35.094 -8.586 1 87.62 74 GLY B C 1
A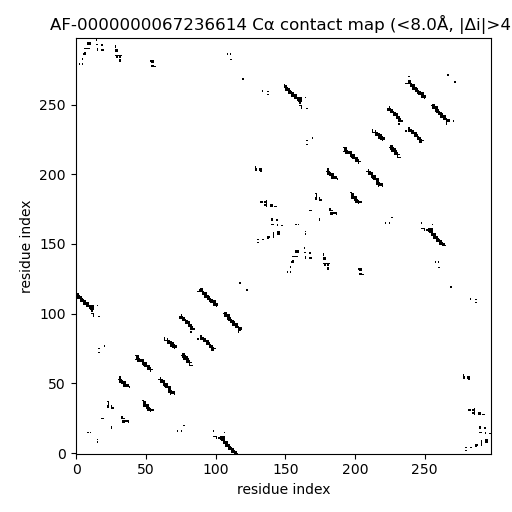TOM 1742 O O . GLY B 1 74 ? -5.699 -35.344 -9.773 1 87.62 74 GLY B O 1
ATOM 1743 N N . SER B 1 75 ? -5.746 -33.938 -8.039 1 88.5 75 SER B N 1
ATOM 1744 C CA . SER B 1 75 ? -6.465 -32.906 -8.766 1 88.5 75 SER B CA 1
ATOM 1745 C C . SER B 1 75 ? -5.5 -31.969 -9.492 1 88.5 75 SER B C 1
ATOM 1747 O O . SER B 1 75 ? -5.93 -31.094 -10.234 1 88.5 75 SER B O 1
ATOM 1749 N N . LYS B 1 76 ? -4.246 -32.219 -9.391 1 95.12 76 LYS B N 1
ATOM 1750 C CA . LYS B 1 76 ? -3.184 -31.453 -10.047 1 95.12 76 LYS B CA 1
ATOM 1751 C C . LYS B 1 76 ? -3.322 -29.953 -9.773 1 95.12 76 LYS B C 1
ATOM 1753 O O . LYS B 1 76 ? -3.418 -29.156 -10.703 1 95.12 76 LYS B O 1
ATOM 1758 N N . GLU B 1 77 ? -3.332 -29.641 -8.477 1 96.56 77 GLU B N 1
ATOM 1759 C CA . GLU B 1 77 ? -3.467 -28.25 -8.047 1 96.56 77 GLU B CA 1
ATOM 1760 C C . GLU B 1 77 ? -2.418 -27.891 -7 1 96.56 77 GLU B C 1
ATOM 1762 O O . GLU B 1 77 ? -2.139 -28.688 -6.098 1 96.56 77 GLU B O 1
ATOM 1767 N N . LEU B 1 78 ? -1.788 -26.797 -7.18 1 96.31 78 LEU B N 1
ATOM 1768 C CA . LEU B 1 78 ? -0.994 -26.109 -6.164 1 96.31 78 LEU B CA 1
ATOM 1769 C C . LEU B 1 78 ? -1.581 -24.75 -5.848 1 96.31 78 LEU B C 1
ATOM 1771 O O . LEU B 1 78 ? -1.872 -23.969 -6.754 1 96.31 78 LEU B O 1
ATOM 1775 N N . ARG B 1 79 ? -1.889 -24.469 -4.605 1 96.62 79 ARG B N 1
ATOM 1776 C CA . ARG B 1 79 ? -2.439 -23.203 -4.133 1 96.62 79 ARG B CA 1
ATOM 1777 C C . ARG B 1 79 ? -1.771 -22.766 -2.834 1 96.62 79 ARG B C 1
ATOM 1779 O O . ARG B 1 79 ? -1.576 -23.562 -1.927 1 96.62 79 ARG B O 1
ATOM 1786 N N . TRP B 1 80 ? -1.376 -21.531 -2.785 1 95.75 80 TRP B N 1
ATOM 1787 C CA . TRP B 1 80 ? -0.825 -21 -1.546 1 95.75 80 TRP B CA 1
ATOM 1788 C C . TRP B 1 80 ? -1.405 -19.625 -1.243 1 95.75 80 TRP B C 1
ATOM 1790 O O . TRP B 1 80 ? -2.014 -18.984 -2.113 1 95.75 80 TRP B O 1
ATOM 1800 N N . ARG B 1 81 ? -1.352 -19.25 -0.036 1 93 81 ARG B N 1
ATOM 1801 C CA . ARG B 1 81 ? -1.853 -17.969 0.459 1 93 81 ARG B CA 1
ATOM 1802 C C . ARG B 1 81 ? -0.748 -17.188 1.157 1 93 81 ARG B C 1
ATOM 1804 O O . ARG B 1 81 ? -0.07 -17.719 2.043 1 93 81 ARG B O 1
ATOM 1811 N N . GLY B 1 82 ? -0.51 -16.016 0.622 1 88.56 82 GLY B N 1
ATOM 1812 C CA . GLY B 1 82 ? 0.507 -15.156 1.209 1 88.56 82 GLY B CA 1
ATOM 1813 C C . GLY B 1 82 ? 0.013 -13.75 1.493 1 88.56 82 GLY B C 1
ATOM 1814 O O . GLY B 1 82 ? -1.079 -13.375 1.064 1 88.56 82 GLY B O 1
ATOM 1815 N N . LYS B 1 83 ? 0.799 -13.016 2.344 1 77 83 LYS B N 1
ATOM 1816 C CA . LYS B 1 83 ? 0.521 -11.633 2.717 1 77 83 LYS B CA 1
ATOM 1817 C C . LYS B 1 83 ? 1.735 -10.742 2.473 1 77 83 LYS B C 1
ATOM 1819 O O . LYS B 1 83 ? 2.871 -11.227 2.453 1 77 83 LYS B O 1
ATOM 1824 N N . LEU B 1 84 ? 1.369 -9.477 2.08 1 65.19 84 LEU B N 1
ATOM 1825 C CA . LEU B 1 84 ? 2.447 -8.492 1.988 1 65.19 84 LEU B CA 1
ATOM 1826 C C . LEU B 1 84 ? 2.646 -7.781 3.32 1 65.19 84 LEU B C 1
ATOM 1828 O O . LEU B 1 84 ? 1.676 -7.445 4.004 1 65.19 84 LEU B O 1
ATOM 1832 N N . PHE B 1 85 ? 3.973 -7.457 3.607 1 60.91 85 PHE B N 1
ATOM 1833 C CA . PHE B 1 85 ? 4.406 -6.711 4.781 1 60.91 85 PHE B CA 1
ATOM 1834 C C . PHE B 1 85 ? 3.965 -7.41 6.062 1 60.91 85 PHE B C 1
ATOM 1836 O O . PHE B 1 85 ? 3.676 -6.754 7.066 1 60.91 85 PHE B O 1
ATOM 1843 N N . ASN B 1 86 ? 3.781 -8.578 5.953 1 59.41 86 ASN B N 1
ATOM 1844 C CA . ASN B 1 86 ? 3.465 -9.453 7.074 1 59.41 86 ASN B CA 1
ATOM 1845 C C . ASN B 1 86 ? 2.139 -9.078 7.727 1 59.41 86 ASN B C 1
ATOM 1847 O O . ASN B 1 86 ? 1.982 -9.203 8.945 1 59.41 86 ASN B O 1
ATOM 1851 N N . THR B 1 87 ? 1.366 -8.352 7.074 1 57.12 87 THR B N 1
ATOM 1852 C CA . THR B 1 87 ? 0.031 -8.039 7.57 1 57.12 87 THR B CA 1
ATOM 1853 C C . THR B 1 87 ? -1.031 -8.422 6.547 1 57.12 87 THR B C 1
ATOM 1855 O O . THR B 1 87 ? -0.77 -8.414 5.34 1 57.12 87 THR B O 1
ATOM 1858 N N . ASP B 1 88 ? -2.133 -8.938 7.062 1 57.69 88 ASP B N 1
ATOM 1859 C CA . ASP B 1 88 ? -3.248 -9.281 6.184 1 57.69 88 ASP B CA 1
ATOM 1860 C C . ASP B 1 88 ? -4.094 -8.055 5.867 1 57.69 88 ASP B C 1
ATOM 1862 O O . ASP B 1 88 ? -5.062 -8.141 5.105 1 57.69 88 ASP B O 1
ATOM 1866 N N . LEU B 1 89 ? -3.684 -7.062 6.48 1 57.31 89 LEU B N 1
ATOM 1867 C CA . LEU B 1 89 ? -4.531 -5.879 6.402 1 57.31 89 LEU B CA 1
ATOM 1868 C C . LEU B 1 89 ? -4.379 -5.195 5.047 1 57.31 89 LEU B C 1
ATOM 1870 O O . LEU B 1 89 ? -5.34 -4.625 4.523 1 57.31 89 LEU B O 1
ATOM 1874 N N . PHE B 1 90 ? -3.131 -5.5 4.457 1 61.06 90 PHE B N 1
ATOM 1875 C CA . PHE B 1 90 ? -2.867 -4.668 3.287 1 61.06 90 PHE B CA 1
ATOM 1876 C C . PHE B 1 90 ? -3.021 -5.477 2.004 1 61.06 90 PHE B C 1
ATOM 1878 O O . PHE B 1 90 ? -3.65 -5.02 1.049 1 61.06 90 PHE B O 1
ATOM 1885 N N . PHE B 1 91 ? -2.531 -6.715 2.141 1 68.38 91 PHE B N 1
ATOM 1886 C CA . PHE B 1 91 ? -2.555 -7.473 0.893 1 68.38 91 PHE B CA 1
ATOM 1887 C C . PHE B 1 91 ? -2.434 -8.969 1.163 1 68.38 91 PHE B C 1
ATOM 1889 O O . PHE B 1 91 ? -1.485 -9.406 1.815 1 68.38 91 PHE B O 1
ATOM 1896 N N . VAL B 1 92 ? -3.578 -9.625 0.954 1 78.44 92 VAL B N 1
ATOM 1897 C CA . VAL B 1 92 ? -3.543 -11.086 0.961 1 78.44 92 VAL B CA 1
ATOM 1898 C C . VAL B 1 92 ? -3.775 -11.617 -0.451 1 78.44 92 VAL B C 1
ATOM 1900 O O . VAL B 1 92 ? -4.711 -11.195 -1.134 1 78.44 92 VAL B O 1
ATOM 1903 N N . GLY B 1 93 ? -2.906 -12.438 -0.833 1 87.56 93 GLY B N 1
ATOM 1904 C CA . GLY B 1 93 ? -3.055 -13.055 -2.141 1 87.56 93 GLY B CA 1
ATOM 1905 C C . GLY B 1 93 ? -3.125 -14.57 -2.08 1 87.56 93 GLY B C 1
ATOM 1906 O O . GLY B 1 93 ? -2.387 -15.203 -1.321 1 87.56 93 GLY B O 1
ATOM 1907 N N . GLU B 1 94 ? -4.137 -15.109 -2.658 1 92.38 94 GLU B N 1
ATOM 1908 C CA . GLU B 1 94 ? -4.191 -16.547 -2.898 1 92.38 94 GLU B CA 1
ATOM 1909 C C . GLU B 1 94 ? -3.805 -16.891 -4.336 1 92.38 94 GLU B C 1
ATOM 1911 O O . GLU B 1 94 ? -4.527 -16.547 -5.273 1 92.38 94 GLU B O 1
ATOM 1916 N N . HIS B 1 95 ? -2.656 -17.484 -4.449 1 95.5 95 HIS B N 1
ATOM 1917 C CA . HIS B 1 95 ? -2.049 -17.828 -5.727 1 95.5 95 HIS B CA 1
ATOM 1918 C C . HIS B 1 95 ? -2.248 -19.312 -6.051 1 95.5 95 HIS B C 1
ATOM 1920 O O . HIS B 1 95 ? -2.041 -20.172 -5.188 1 95.5 95 HIS B O 1
ATOM 1926 N N . PHE B 1 96 ? -2.637 -19.641 -7.336 1 97.25 96 PHE B N 1
ATOM 1927 C CA . PHE B 1 96 ? -2.902 -21.047 -7.625 1 97.25 96 PHE B CA 1
ATOM 1928 C C . PHE B 1 96 ? -2.402 -21.422 -9.016 1 97.25 96 PHE B C 1
ATOM 1930 O O . PHE B 1 96 ? -2.27 -20.547 -9.883 1 97.25 96 PHE B O 1
ATOM 1937 N N . PHE B 1 97 ? -2.104 -22.734 -9.156 1 98 97 PHE B N 1
ATOM 1938 C CA . PHE B 1 97 ? -1.856 -23.469 -10.383 1 98 97 PHE B CA 1
ATOM 1939 C C . PHE B 1 97 ? -2.758 -24.703 -10.469 1 98 97 PHE B C 1
ATOM 1941 O O . PHE B 1 97 ? -2.727 -25.562 -9.594 1 98 97 PHE B O 1
ATOM 1948 N N . GLN B 1 98 ? -3.537 -24.688 -11.5 1 97.62 98 GLN B N 1
ATOM 1949 C CA . GLN B 1 98 ? -4.434 -25.812 -11.688 1 97.62 98 GLN B CA 1
ATOM 1950 C C . GLN B 1 98 ? -4.293 -26.391 -13.094 1 97.62 98 GLN B C 1
ATOM 1952 O O . GLN B 1 98 ? -4.223 -25.656 -14.078 1 97.62 98 GLN B O 1
ATOM 1957 N N . LEU B 1 99 ? -4.219 -27.703 -13.117 1 98.44 99 LEU B N 1
ATOM 1958 C CA . LEU B 1 99 ? -4.168 -28.391 -14.406 1 98.44 99 LEU B CA 1
ATOM 1959 C C . LEU B 1 99 ? -5.488 -29.078 -14.711 1 98.44 99 LEU B C 1
ATOM 1961 O O . LEU B 1 99 ? -6.117 -29.641 -13.812 1 98.44 99 LEU B O 1
ATOM 1965 N N . LYS B 1 100 ? -5.871 -29 -15.93 1 97.56 100 LYS B N 1
ATOM 1966 C CA . LYS B 1 100 ? -7.031 -29.719 -16.453 1 97.56 100 LYS B CA 1
ATOM 1967 C C . LYS B 1 100 ? -6.66 -30.547 -17.672 1 97.56 100 LYS B C 1
ATOM 1969 O O . LYS B 1 100 ? -5.977 -30.047 -18.578 1 97.56 100 LYS B O 1
ATOM 1974 N N . GLU B 1 101 ? -7.125 -31.719 -17.656 1 97.75 101 GLU B N 1
ATOM 1975 C CA . GLU B 1 101 ? -6.906 -32.562 -18.812 1 97.75 101 GLU B CA 1
ATOM 1976 C C . GLU B 1 101 ? -7.801 -32.156 -19.984 1 97.75 101 GLU B C 1
ATOM 1978 O O . GLU B 1 101 ? -9.016 -32.031 -19.828 1 97.75 101 GLU B O 1
ATOM 1983 N N . MET B 1 102 ? -7.188 -31.953 -21.156 1 97 102 MET B N 1
ATOM 1984 C CA . MET B 1 102 ? -7.945 -31.578 -22.359 1 97 102 MET B CA 1
ATOM 1985 C C . MET B 1 102 ? -7.934 -32.719 -23.375 1 97 102 MET B C 1
ATOM 1987 O O . MET B 1 102 ? -8.609 -32.625 -24.406 1 97 102 MET B O 1
ATOM 1991 N N . GLY B 1 103 ? -7.199 -33.812 -23.156 1 96.19 103 GLY B N 1
ATOM 1992 C CA . GLY B 1 103 ? -6.934 -35 -23.969 1 96.19 103 GLY B CA 1
ATOM 1993 C C . GLY B 1 103 ? -5.711 -35.781 -23.516 1 96.19 103 GLY B C 1
ATOM 1994 O O . GLY B 1 103 ? -5.008 -35.344 -22.594 1 96.19 103 GLY B O 1
ATOM 1995 N N . PRO B 1 104 ? -5.52 -36.906 -24.109 1 96.5 104 PRO B N 1
ATOM 1996 C CA . PRO B 1 104 ? -4.43 -37.75 -23.656 1 96.5 104 PRO B CA 1
ATOM 1997 C C . PRO B 1 104 ? -3.059 -37.094 -23.781 1 96.5 104 PRO B C 1
ATOM 1999 O O . PRO B 1 104 ? -2.115 -37.5 -23.078 1 96.5 104 PRO B O 1
ATOM 2002 N N . LYS B 1 105 ? -2.918 -36.125 -24.672 1 97.56 105 LYS B N 1
ATOM 2003 C CA . LYS B 1 105 ? -1.627 -35.469 -24.859 1 97.56 105 LYS B CA 1
ATOM 2004 C C . LYS B 1 105 ? -1.766 -33.938 -24.797 1 97.56 105 LYS B C 1
ATOM 2006 O O . LYS B 1 105 ? -1.038 -33.219 -25.469 1 97.56 105 LYS B O 1
ATOM 2011 N N . LYS B 1 106 ? -2.719 -33.5 -24.109 1 97.69 106 LYS B N 1
ATOM 2012 C CA . LYS B 1 106 ? -2.984 -32.062 -24.016 1 97.69 106 LYS B CA 1
ATOM 2013 C C . LYS B 1 106 ? -3.482 -31.672 -22.625 1 97.69 106 LYS B C 1
ATOM 2015 O O . LYS B 1 106 ? -4.344 -32.344 -22.062 1 97.69 106 LYS B O 1
ATOM 2020 N N . THR B 1 107 ? -2.928 -30.625 -22.047 1 98.31 107 THR B N 1
ATOM 2021 C CA . THR B 1 107 ? -3.24 -30.156 -20.703 1 98.31 107 THR B CA 1
ATOM 2022 C C . THR B 1 107 ? -3.479 -28.656 -20.703 1 98.31 107 THR B C 1
ATOM 2024 O O . THR B 1 107 ? -2.797 -27.906 -21.406 1 98.31 107 THR B O 1
ATOM 2027 N N . LEU B 1 108 ? -4.461 -28.172 -19.953 1 98.19 108 LEU B N 1
ATOM 2028 C CA . LEU B 1 108 ? -4.691 -26.75 -19.719 1 98.19 108 LEU B CA 1
ATOM 2029 C C . LEU B 1 108 ? -4.152 -26.328 -18.344 1 98.19 108 LEU B C 1
ATOM 2031 O O . LEU B 1 108 ? -4.48 -26.953 -17.328 1 98.19 108 LEU B O 1
ATOM 2035 N N . LEU B 1 109 ? -3.26 -25.375 -18.328 1 98.56 109 LEU B N 1
ATOM 2036 C CA . LEU B 1 109 ? -2.842 -24.75 -17.078 1 98.56 109 LEU B CA 1
ATOM 2037 C C . LEU B 1 109 ? -3.686 -23.516 -16.797 1 98.56 109 LEU B C 1
ATOM 2039 O O . LEU B 1 109 ? -3.748 -22.594 -17.609 1 98.56 109 LEU B O 1
ATOM 2043 N N . LEU B 1 110 ? -4.398 -23.469 -15.711 1 97.69 110 LEU B N 1
ATOM 2044 C CA . LEU B 1 110 ? -5.012 -22.281 -15.125 1 97.69 110 LEU B CA 1
ATOM 2045 C C . LEU B 1 110 ? -4.129 -21.703 -14.023 1 97.69 110 LEU B C 1
ATOM 2047 O O . LEU B 1 110 ? -3.812 -22.391 -13.047 1 97.69 110 LEU B O 1
ATOM 2051 N N . HIS B 1 111 ? -3.629 -20.516 -14.234 1 98.25 111 HIS B N 1
ATOM 2052 C CA . HIS B 1 111 ? -2.719 -19.812 -13.336 1 98.25 111 HIS B CA 1
ATOM 2053 C C . HIS B 1 111 ? -3.289 -18.469 -12.914 1 98.25 111 HIS B C 1
ATOM 2055 O O . HIS B 1 111 ? -3.643 -17.656 -13.766 1 98.25 111 HIS B O 1
ATOM 2061 N N . GLY B 1 112 ? -3.41 -18.234 -11.594 1 95.94 112 GLY B N 1
ATOM 2062 C CA . GLY B 1 112 ? -4.02 -16.984 -11.18 1 95.94 112 GLY B CA 1
ATOM 2063 C C . GLY B 1 112 ? -3.777 -16.656 -9.719 1 95.94 112 GLY B C 1
ATOM 2064 O O . GLY B 1 112 ? -3.066 -17.391 -9.023 1 95.94 112 GLY B O 1
ATOM 2065 N N . GLU B 1 113 ? -4.266 -15.555 -9.344 1 93.12 113 GLU B N 1
ATOM 2066 C CA . GLU B 1 113 ? -4.195 -15.07 -7.969 1 93.12 113 GLU B CA 1
ATOM 2067 C C . GLU B 1 113 ? -5.402 -14.203 -7.629 1 93.12 113 GLU B C 1
ATOM 2069 O O . GLU B 1 113 ? -5.848 -13.398 -8.453 1 93.12 113 GLU B O 1
ATOM 2074 N N . ASP B 1 114 ? -5.98 -14.492 -6.551 1 88.06 114 ASP B N 1
ATOM 2075 C CA . ASP B 1 114 ? -7.016 -13.648 -5.965 1 88.06 114 ASP B CA 1
ATOM 2076 C C . ASP B 1 114 ? -6.438 -12.766 -4.859 1 88.06 114 ASP B C 1
ATOM 2078 O O . ASP B 1 114 ? -5.816 -13.258 -3.922 1 88.06 114 ASP B O 1
ATOM 2082 N N . PHE B 1 115 ? -6.539 -11.555 -5.117 1 78.81 115 PHE B N 1
ATOM 2083 C CA . PHE B 1 115 ? -6.074 -10.602 -4.117 1 78.81 115 PHE B CA 1
ATOM 2084 C C . PHE B 1 115 ? -7.234 -10.102 -3.266 1 78.81 115 PHE B C 1
ATOM 2086 O O . PHE B 1 115 ? -8.32 -9.82 -3.785 1 78.81 115 PHE B O 1
ATOM 2093 N N . LYS B 1 116 ? -7.027 -10.391 -2.125 1 68.69 116 LYS B N 1
ATOM 2094 C CA . LYS B 1 116 ? -7.977 -9.828 -1.174 1 68.69 116 LYS B CA 1
ATOM 2095 C C . LYS B 1 116 ? -7.312 -8.766 -0.299 1 68.69 116 LYS B C 1
ATOM 2097 O O . LYS B 1 116 ? -6.156 -8.922 0.099 1 68.69 116 LYS B O 1
ATOM 2102 N N . GLY B 1 117 ? -8.039 -7.789 -0.149 1 61.56 117 GLY B N 1
ATOM 2103 C CA . GLY B 1 117 ? -7.566 -6.672 0.652 1 61.56 117 GLY B CA 1
ATOM 2104 C C . GLY B 1 117 ? -7.527 -5.363 -0.112 1 61.56 117 GLY B C 1
ATOM 2105 O O . GLY B 1 117 ? -7.758 -5.336 -1.322 1 61.56 117 GLY B O 1
ATOM 2106 N N . CYS B 1 118 ? -7.855 -4.418 0.36 1 54.06 118 CY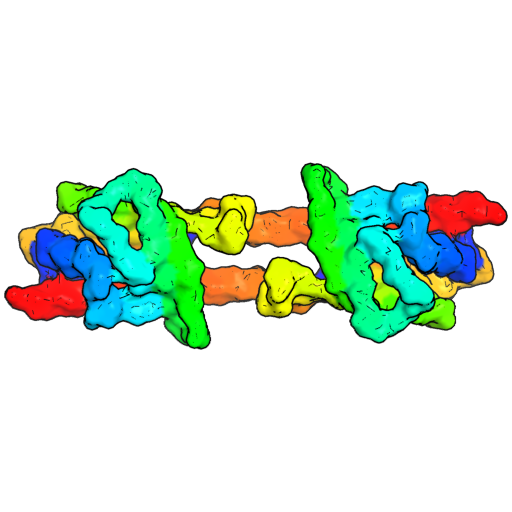S B N 1
ATOM 2107 C CA . CYS B 1 118 ? -8.32 -3.111 -0.089 1 54.06 118 CYS B CA 1
ATOM 2108 C C . CYS B 1 118 ? -7.156 -2.141 -0.236 1 54.06 118 CYS B C 1
ATOM 2110 O O . CYS B 1 118 ? -7.227 -1.004 0.236 1 54.06 118 CYS B O 1
ATOM 2112 N N . LEU B 1 119 ? -5.973 -2.65 -0.986 1 56.75 119 LEU B N 1
ATOM 2113 C CA . LEU B 1 119 ? -4.969 -1.591 -0.954 1 56.75 119 LEU B CA 1
ATOM 2114 C C . LEU B 1 119 ? -5.527 -0.298 -1.537 1 56.75 119 LEU B C 1
ATOM 2116 O O . LEU B 1 119 ? -5.363 0.775 -0.952 1 56.75 119 LEU B O 1
ATOM 2120 N N . VAL B 1 120 ? -6.18 -0.517 -2.768 1 56.94 120 VAL B N 1
ATOM 2121 C CA . VAL B 1 120 ? -6.648 0.689 -3.445 1 56.94 120 VAL B CA 1
ATOM 2122 C C . VAL B 1 120 ? -7.789 1.318 -2.65 1 56.94 120 VAL B C 1
ATOM 2124 O O . VAL B 1 120 ? -7.762 2.514 -2.35 1 56.94 120 VAL B O 1
ATOM 2127 N N . PRO B 1 121 ? -8.805 0.611 -2.416 1 58.84 121 PRO B N 1
ATOM 2128 C CA . PRO B 1 121 ? -9.852 1.223 -1.596 1 58.84 121 PRO B CA 1
ATOM 2129 C C . PRO B 1 121 ? -9.336 1.697 -0.239 1 58.84 121 PRO B C 1
ATOM 2131 O O . PRO B 1 121 ? -9.789 2.723 0.275 1 58.84 121 PRO B O 1
ATOM 2134 N N . LEU B 1 122 ? -8.328 1.03 0.166 1 62.81 122 LEU B N 1
ATOM 2135 C CA . LEU B 1 122 ? -7.75 1.397 1.455 1 62.81 122 LEU B CA 1
ATOM 2136 C C . LEU B 1 122 ? -7.02 2.732 1.364 1 62.81 122 LEU B C 1
ATOM 2138 O O . LEU B 1 122 ? -7.168 3.586 2.242 1 62.81 122 LEU B O 1
ATOM 2142 N N . LEU B 1 123 ? -6.336 2.787 0.236 1 65.44 123 LEU B N 1
ATOM 2143 C CA . LEU B 1 123 ? -5.629 4.055 0.089 1 65.44 123 LEU B CA 1
ATOM 2144 C C . LEU B 1 123 ? -6.613 5.211 -0.053 1 65.44 123 LEU B C 1
ATOM 2146 O O . LEU B 1 123 ? -6.402 6.285 0.516 1 65.44 123 LEU B O 1
ATOM 2150 N N . GLY B 1 124 ? -7.637 4.941 -0.908 1 68.38 124 GLY B N 1
ATOM 2151 C CA . GLY B 1 124 ? -8.68 5.949 -1.034 1 68.38 124 GLY B CA 1
ATOM 2152 C C . GLY B 1 124 ? -9.359 6.277 0.284 1 68.38 124 GLY B C 1
ATOM 2153 O O . GLY B 1 124 ? -9.562 7.445 0.608 1 68.38 124 GLY B O 1
ATOM 2154 N N . GLY B 1 125 ? -9.703 5.266 0.922 1 72.5 125 GLY B N 1
ATOM 2155 C CA . GLY B 1 125 ? -10.289 5.441 2.238 1 72.5 125 GLY B CA 1
ATOM 2156 C C . GLY B 1 125 ? -9.367 6.137 3.219 1 72.5 125 GLY B C 1
ATOM 2157 O O . GLY B 1 125 ? -9.789 7.035 3.951 1 72.5 125 GLY B O 1
ATOM 2158 N N . MET B 1 126 ? -8.172 5.812 3.152 1 73.88 126 MET B N 1
ATOM 2159 C CA . MET B 1 126 ? -7.168 6.43 4.02 1 73.88 126 MET B CA 1
ATOM 2160 C C . MET B 1 126 ? -7.035 7.918 3.719 1 73.88 126 MET B C 1
ATOM 2162 O O . MET B 1 126 ? -6.926 8.734 4.637 1 73.88 126 MET B O 1
ATOM 2166 N N . LEU B 1 127 ? -6.996 8.234 2.438 1 77.38 127 LEU B N 1
ATOM 2167 C CA . LEU B 1 127 ? -6.867 9.641 2.045 1 77.38 127 LEU B CA 1
ATOM 2168 C C . LEU B 1 127 ? -8.086 10.438 2.484 1 77.38 127 LEU B C 1
ATOM 2170 O O . LEU B 1 127 ? -7.957 11.57 2.951 1 77.38 127 LEU B O 1
ATOM 2174 N N . LYS B 1 128 ? -9.25 9.867 2.295 1 83.19 128 LYS B N 1
ATOM 2175 C CA . LYS B 1 128 ? -10.477 10.531 2.723 1 83.19 128 LYS B CA 1
ATOM 2176 C C . LYS B 1 128 ? -10.484 10.758 4.234 1 83.19 128 LYS B C 1
ATOM 2178 O O . LYS B 1 128 ? -10.836 11.844 4.703 1 83.19 128 LYS B O 1
ATOM 2183 N N . ASP B 1 129 ? -10.094 9.742 4.926 1 86.12 129 ASP B N 1
ATOM 2184 C CA . ASP B 1 129 ? -10.047 9.859 6.379 1 86.12 129 ASP B CA 1
ATOM 2185 C C . ASP B 1 129 ? -8.977 10.867 6.816 1 86.12 129 ASP B C 1
ATOM 2187 O O . ASP B 1 129 ? -9.172 11.602 7.785 1 86.12 129 ASP B O 1
ATOM 2191 N N . THR B 1 130 ? -7.871 10.891 6.137 1 87.62 130 THR B N 1
ATOM 2192 C CA . THR B 1 130 ? -6.816 11.859 6.422 1 87.62 130 THR B CA 1
ATOM 2193 C C . THR B 1 130 ? -7.316 13.289 6.191 1 87.62 130 THR B C 1
ATOM 2195 O O . THR B 1 130 ? -7.066 14.172 7.008 1 87.62 130 THR B O 1
ATOM 2198 N N . GLU B 1 131 ? -8.031 13.461 5.098 1 91.5 131 GLU B N 1
ATOM 2199 C CA . GLU B 1 131 ? -8.602 14.773 4.824 1 91.5 131 GLU B CA 1
ATOM 2200 C C . GLU B 1 131 ? -9.547 15.211 5.941 1 91.5 131 GLU B C 1
ATOM 2202 O O . GLU B 1 131 ? -9.523 16.359 6.371 1 91.5 131 GLU B O 1
ATOM 2207 N N . LYS B 1 132 ? -10.367 14.305 6.402 1 92.88 132 LYS B N 1
ATOM 2208 C CA . LYS B 1 132 ? -11.234 14.602 7.535 1 92.88 132 LYS B CA 1
ATOM 2209 C C . LYS B 1 132 ? -10.414 14.992 8.766 1 92.88 132 LYS B C 1
ATOM 2211 O O . LYS B 1 132 ? -10.789 15.906 9.508 1 92.88 132 LYS B O 1
ATOM 2216 N N . GLY B 1 133 ? -9.312 14.266 8.977 1 94.56 133 GLY B N 1
ATOM 2217 C CA . GLY B 1 133 ? -8.414 14.602 10.07 1 94.56 133 GLY B CA 1
ATOM 2218 C C . GLY B 1 133 ? -7.836 16 9.953 1 94.56 133 GLY B C 1
ATOM 2219 O O . GLY B 1 133 ? -7.746 16.719 10.945 1 94.56 133 GLY B O 1
ATOM 2220 N N . PHE B 1 134 ? -7.445 16.375 8.711 1 96 134 PHE B N 1
ATOM 2221 C CA . PHE B 1 134 ? -6.949 17.719 8.477 1 96 134 PHE B CA 1
ATOM 2222 C C . PHE B 1 134 ? -8 18.766 8.859 1 96 134 PHE B C 1
ATOM 2224 O O . PHE B 1 134 ? -7.699 19.719 9.562 1 96 134 PHE B O 1
ATOM 2231 N N . LEU B 1 135 ? -9.203 18.547 8.438 1 96 135 LEU B N 1
ATOM 2232 C CA . LEU B 1 135 ? -10.281 19.484 8.703 1 96 135 LEU B CA 1
ATOM 2233 C C . LEU B 1 135 ? -10.562 19.578 10.203 1 96 135 LEU B C 1
ATOM 2235 O O . LEU B 1 135 ? -10.758 20.688 10.734 1 96 135 LEU B O 1
ATOM 2239 N N . ASP B 1 136 ? -10.531 18.438 10.859 1 95.56 136 ASP B N 1
ATOM 2240 C CA . ASP B 1 136 ? -10.727 18.422 12.305 1 95.56 136 ASP B CA 1
ATOM 2241 C C . ASP B 1 136 ? -9.617 19.203 13.016 1 95.56 136 ASP B C 1
ATOM 2243 O O . ASP B 1 136 ? -9.883 19.938 13.969 1 95.56 136 ASP B O 1
ATOM 2247 N N . PHE B 1 137 ? -8.422 19 12.648 1 97.19 137 PHE B N 1
ATOM 2248 C CA . PHE B 1 137 ? -7.293 19.734 13.211 1 97.19 137 PHE B CA 1
ATOM 2249 C C . PHE B 1 137 ? -7.484 21.234 13.039 1 97.19 137 PHE B C 1
ATOM 2251 O O . PHE B 1 137 ? -7.312 22 13.992 1 97.19 137 PHE B O 1
ATOM 2258 N N . ASN B 1 138 ? -7.809 21.625 11.773 1 98 138 ASN B N 1
ATOM 2259 C CA . ASN B 1 138 ? -7.992 23.031 11.469 1 98 138 ASN B CA 1
ATOM 2260 C C . ASN B 1 138 ? -9.055 23.672 12.359 1 98 138 ASN B C 1
ATOM 2262 O O . ASN B 1 138 ? -8.844 24.766 12.898 1 98 138 ASN B O 1
ATOM 2266 N N . GLN B 1 139 ? -10.141 22.953 12.484 1 97.38 139 GLN B N 1
ATOM 2267 C CA . GLN B 1 139 ? -11.227 23.453 13.312 1 97.38 139 GLN B CA 1
ATOM 2268 C C . GLN B 1 139 ? -10.805 23.562 14.773 1 97.38 139 GLN B C 1
ATOM 2270 O O . GLN B 1 139 ? -11.18 24.516 15.469 1 97.38 139 GLN B O 1
ATOM 2275 N N . GLY B 1 140 ? -10.078 22.578 15.25 1 97.56 140 GLY B N 1
ATOM 2276 C CA . GLY B 1 140 ? -9.555 22.625 16.609 1 97.56 140 GLY B CA 1
ATOM 2277 C C . GLY B 1 140 ? -8.625 23.797 16.844 1 97.56 140 GLY B C 1
ATOM 2278 O O . GLY B 1 140 ? -8.734 24.5 17.859 1 97.56 140 GLY B O 1
ATOM 2279 N N . LEU B 1 141 ? -7.715 24.016 15.961 1 97.88 141 LEU B N 1
ATOM 2280 C CA . LEU B 1 141 ? -6.793 25.141 16.062 1 97.88 141 LEU B CA 1
ATOM 2281 C C . LEU B 1 141 ? -7.547 26.469 16.062 1 97.88 141 LEU B C 1
ATOM 2283 O O . LEU B 1 141 ? -7.23 27.375 16.844 1 97.88 141 LEU B O 1
ATOM 2287 N N . LYS B 1 142 ? -8.523 26.531 15.141 1 98.06 142 LYS B N 1
ATOM 2288 C CA . LYS B 1 142 ? -9.367 27.719 15.086 1 98.06 142 LYS B CA 1
ATOM 2289 C C . LYS B 1 142 ? -10.016 28 16.438 1 98.06 142 LYS B C 1
ATOM 2291 O O . LYS B 1 142 ? -9.914 29.125 16.953 1 98.06 142 LYS B O 1
ATOM 2296 N N . ARG B 1 143 ? -10.602 27.016 17 1 97.94 143 ARG B N 1
ATOM 2297 C CA . ARG B 1 143 ? -11.273 27.188 18.297 1 97.94 143 ARG B CA 1
ATOM 2298 C C . ARG B 1 143 ? -10.289 27.625 19.375 1 97.94 143 ARG B C 1
ATOM 2300 O O . ARG B 1 143 ? -10.57 28.547 20.141 1 97.94 143 ARG B O 1
ATOM 2307 N N . ALA B 1 144 ? -9.219 27 19.406 1 97.88 144 ALA B N 1
ATOM 2308 C CA . ALA B 1 144 ? -8.211 27.297 20.422 1 97.88 144 ALA B CA 1
ATOM 2309 C C . ALA B 1 144 ? -7.684 28.719 20.266 1 97.88 144 ALA B C 1
ATOM 2311 O O . ALA B 1 144 ? -7.504 29.438 21.266 1 97.88 144 ALA B O 1
ATOM 2312 N N . ALA B 1 145 ? -7.43 29.141 19.094 1 97.69 145 ALA B N 1
ATOM 2313 C CA . ALA B 1 145 ? -6.844 30.453 18.828 1 97.69 145 ALA B CA 1
ATOM 2314 C C . ALA B 1 145 ? -7.867 31.562 19.062 1 97.69 145 ALA B C 1
ATOM 2316 O O . ALA B 1 145 ? -7.516 32.656 19.516 1 97.69 145 ALA B O 1
ATOM 2317 N N . GLU B 1 146 ? -9.141 31.281 18.719 1 97.62 146 GLU B N 1
ATOM 2318 C CA . GLU B 1 146 ? -10.172 32.312 18.828 1 97.62 146 GLU B CA 1
ATOM 2319 C C . GLU B 1 146 ? -10.656 32.438 20.266 1 97.62 146 GLU B C 1
ATOM 2321 O O . GLU B 1 146 ? -11.227 33.469 20.656 1 97.62 146 GLU B O 1
ATOM 2326 N N . GLN B 1 147 ? -10.5 31.344 20.984 1 91.94 147 GLN B N 1
ATOM 2327 C CA . GLN B 1 147 ? -10.922 31.391 22.375 1 91.94 147 GLN B CA 1
ATOM 2328 C C . GLN B 1 147 ? -9.867 32.062 23.25 1 91.94 147 GLN B C 1
ATOM 2330 O O . GLN B 1 147 ? -10.18 32.594 24.328 1 91.94 147 GLN B O 1
ATOM 2335 N N . GLN B 1 148 ? -8.617 31.875 22.859 1 79.38 148 GLN B N 1
ATOM 2336 C CA . GLN B 1 148 ? -7.566 32.531 23.625 1 79.38 148 GLN B CA 1
ATOM 2337 C C . GLN B 1 148 ? -7.699 34.062 23.547 1 79.38 148 GLN B C 1
ATOM 2339 O O . GLN B 1 148 ? -7.953 34.594 22.469 1 79.38 148 GLN B O 1
ATOM 2344 N N . LYS B 1 149 ? -8.688 34.781 24.438 1 57.59 149 LYS B N 1
ATOM 2345 C CA . LYS B 1 149 ? -8.828 36.219 24.547 1 57.59 149 LYS B CA 1
ATOM 2346 C C . LYS B 1 149 ? -7.496 36.875 24.906 1 57.59 149 LYS B C 1
ATOM 2348 O O . LYS B 1 149 ? -6.688 36.312 25.641 1 57.59 149 LYS B O 1
#

Foldseek 3Di:
DKDKDKDKDQAALLVVLVLVVPQCCVVVPDDAKHWPPDDPDDADFQAWTWMWGDPPPRPGTDTWIWTWHDDDSVQSKTWTWTDPPPDLAAKIKIWMWGWDDPDRRMIMIMTMIDIDHPNPVVVVVVVVVVVVVVVVVVVVVVCVVVPPD/DKDKDKDKDQAALLVVLVLVVPQCCVVVPDDAKHWPPDDPDDADFQDWTWMWGDPPPRPGTDTWIWTWHDDDSVQSKTWTWTDPPPDLAAKIKIWMWGWDDPDRRMIMIMTMIDIDHPNPVVVVVVVVVVVVVVVVVVVVVVVVVVPPD

Organism: Chlamydomonas reinhardtii (NCBI:txid3055)

pLDDT: mean 87.79, std 12.0, range [54.06, 98.56]